Protein AF-W9XV87-F1 (afdb_monomer)

Sequence (208 aa):
MARAARGELAKIYGCLTYRFHRPRRPTSAIELVDLGKTIFKLQADPDANNVFRHAVLVNIEVLREIDSWCWKHFNTQYMHYEEFRRQEGQPDIGVRMLDCTFTLQVVEALQHWRAVLILEIGISETALKRLDTAKLAAPILRKSMSALTESEREENDKAMQALYAEWLLLRQVLISGITRVHQAIGDKEFFKRHRYELWDLVDARLED

Structure (mmCIF, N/CA/C/O backbone):
data_AF-W9XV87-F1
#
_entry.id   AF-W9XV87-F1
#
loop_
_atom_site.group_PDB
_atom_site.id
_atom_site.type_symbol
_atom_site.label_atom_id
_atom_site.label_alt_id
_atom_site.label_comp_id
_atom_site.label_asym_id
_atom_site.label_entity_id
_atom_site.label_seq_id
_atom_site.pdbx_PDB_ins_code
_atom_site.Cartn_x
_atom_site.Cartn_y
_atom_site.Cartn_z
_atom_site.occupancy
_atom_site.B_iso_or_equiv
_atom_site.auth_seq_id
_atom_site.auth_comp_id
_atom_site.auth_asym_id
_atom_site.auth_atom_id
_atom_site.pdbx_PDB_model_num
ATOM 1 N N . MET A 1 1 ? -6.996 -22.285 23.840 1.00 39.62 1 MET A N 1
ATOM 2 C CA . MET A 1 1 ? -7.627 -20.954 23.668 1.00 39.62 1 MET A CA 1
ATOM 3 C C . MET A 1 1 ? -7.485 -20.396 22.246 1.00 39.62 1 MET A C 1
ATOM 5 O O . MET A 1 1 ? -8.501 -20.032 21.677 1.00 39.62 1 MET A O 1
ATOM 9 N N . ALA A 1 2 ? -6.315 -20.449 21.590 1.00 29.17 2 ALA A N 1
ATOM 10 C CA . ALA A 1 2 ? -6.142 -19.991 20.193 1.00 29.17 2 ALA A CA 1
ATOM 11 C C . ALA A 1 2 ? -7.015 -20.713 19.130 1.00 29.17 2 ALA A C 1
ATOM 13 O O . ALA A 1 2 ? -7.377 -20.131 18.111 1.00 29.17 2 ALA A O 1
ATOM 14 N N . ARG A 1 3 ? -7.406 -21.975 19.369 1.00 29.83 3 ARG A N 1
ATOM 15 C CA . ARG A 1 3 ? -8.349 -22.720 18.505 1.00 29.83 3 ARG A CA 1
ATOM 16 C C . ARG A 1 3 ? -9.789 -22.201 18.577 1.00 29.83 3 ARG A C 1
ATOM 18 O O . ARG A 1 3 ? -10.485 -22.253 17.573 1.00 29.83 3 ARG A O 1
ATOM 25 N N . ALA A 1 4 ? -10.217 -21.701 19.737 1.00 32.12 4 ALA A N 1
ATOM 26 C CA . ALA A 1 4 ? -11.571 -21.185 19.926 1.00 32.12 4 ALA A CA 1
ATOM 27 C C . ALA A 1 4 ? -11.742 -19.823 19.232 1.00 32.12 4 ALA A C 1
ATOM 29 O O . ALA A 1 4 ? -12.708 -19.633 18.505 1.00 32.12 4 ALA A O 1
ATOM 30 N N . ALA A 1 5 ? -10.733 -18.947 19.328 1.00 39.69 5 ALA A N 1
ATOM 31 C CA . ALA A 1 5 ? -10.708 -17.664 18.620 1.00 39.69 5 ALA A CA 1
ATOM 32 C C . ALA A 1 5 ? -10.674 -17.825 17.084 1.00 39.69 5 ALA A C 1
ATOM 34 O O . ALA A 1 5 ? -11.399 -17.137 16.369 1.00 39.69 5 ALA A O 1
ATOM 35 N N . ARG A 1 6 ? -9.908 -18.798 16.559 1.00 35.56 6 ARG A N 1
ATOM 36 C CA . ARG A 1 6 ? -9.953 -19.164 15.127 1.00 35.56 6 ARG A CA 1
ATOM 37 C C . ARG A 1 6 ? -11.320 -19.701 14.696 1.00 35.56 6 ARG A C 1
ATOM 39 O O . ARG A 1 6 ? -11.742 -19.443 13.575 1.00 35.56 6 ARG A O 1
ATOM 46 N N . GLY A 1 7 ? -11.994 -20.445 15.573 1.00 31.52 7 GLY A N 1
ATOM 47 C CA . GLY A 1 7 ? -13.323 -21.003 15.321 1.00 31.52 7 GLY A CA 1
ATOM 48 C C . GLY A 1 7 ? -14.432 -19.950 15.288 1.00 31.52 7 GLY A C 1
ATOM 49 O O . GLY A 1 7 ? -15.322 -20.046 14.447 1.00 31.52 7 GLY A O 1
ATOM 50 N N . GLU A 1 8 ? -14.370 -18.926 16.142 1.00 40.75 8 GLU A N 1
ATOM 51 C CA . GLU A 1 8 ? -15.332 -17.814 16.106 1.00 40.75 8 GLU A CA 1
ATOM 52 C C . GLU A 1 8 ? -15.120 -16.893 14.902 1.00 40.75 8 GLU A C 1
ATOM 54 O O . GLU A 1 8 ? -16.088 -16.542 14.229 1.00 40.75 8 GLU A O 1
ATOM 59 N N . LEU A 1 9 ? -13.867 -16.598 14.539 1.00 39.56 9 LEU A N 1
ATOM 60 C CA . LEU A 1 9 ? -13.560 -15.851 13.315 1.00 39.56 9 LEU A CA 1
ATOM 61 C C . LEU A 1 9 ? -13.996 -16.625 12.057 1.00 39.56 9 LEU A C 1
ATOM 63 O O . LEU A 1 9 ? -14.598 -16.050 11.158 1.00 39.56 9 LEU A O 1
ATOM 67 N N . ALA A 1 10 ? -13.804 -17.945 12.006 1.00 38.62 10 ALA A N 1
ATOM 68 C CA . ALA A 1 10 ? -14.296 -18.765 10.896 1.00 38.62 10 ALA A CA 1
ATOM 69 C C . ALA A 1 10 ? -15.836 -18.839 10.814 1.00 38.62 10 ALA A C 1
ATOM 71 O O . ALA A 1 10 ? -16.362 -19.043 9.719 1.00 38.62 10 ALA A O 1
ATOM 72 N N . LYS A 1 11 ? -16.554 -18.667 11.936 1.00 39.72 11 LYS A N 1
ATOM 73 C CA . LYS A 1 11 ? -18.027 -18.605 11.986 1.00 39.72 11 LYS A CA 1
ATOM 74 C C . LYS A 1 11 ? -18.584 -17.246 11.556 1.00 39.72 11 LYS A C 1
ATOM 76 O O . LYS A 1 11 ? -19.590 -17.224 10.860 1.00 39.72 11 LYS A O 1
ATOM 81 N N . ILE A 1 12 ? -17.936 -16.143 11.938 1.00 45.66 12 ILE A N 1
ATOM 82 C CA . ILE A 1 12 ? -18.328 -14.783 11.522 1.00 45.66 12 ILE A CA 1
ATOM 83 C C . ILE A 1 12 ? -18.013 -14.559 10.036 1.00 45.66 12 ILE A C 1
ATOM 85 O O . ILE A 1 12 ? -18.773 -13.894 9.338 1.00 45.66 12 ILE A O 1
ATOM 89 N N . TYR A 1 13 ? -16.920 -15.146 9.541 1.00 43.22 13 TYR A N 1
ATOM 90 C CA . TYR A 1 13 ? -16.410 -14.882 8.195 1.00 43.22 13 TYR A CA 1
ATOM 91 C C . TYR A 1 13 ? -16.579 -16.035 7.199 1.00 43.22 13 TYR A C 1
ATOM 93 O O . TYR A 1 13 ? -16.179 -15.875 6.056 1.00 43.22 13 TYR A O 1
ATOM 101 N N . GLY A 1 14 ? -17.172 -17.173 7.574 1.00 34.47 14 GLY A N 1
ATOM 102 C CA . GLY A 1 14 ? -17.414 -18.286 6.650 1.00 34.47 14 GLY A CA 1
ATOM 103 C C . GLY A 1 14 ? -16.126 -18.927 6.121 1.00 34.47 14 GLY A C 1
ATOM 104 O O . GLY A 1 14 ? -15.789 -18.789 4.954 1.00 34.47 14 GLY A O 1
ATOM 105 N N . CYS A 1 15 ? -15.406 -19.665 6.970 1.00 35.88 15 CYS A N 1
ATOM 106 C CA . CYS A 1 15 ? -14.339 -20.590 6.550 1.00 35.88 15 CYS A CA 1
ATOM 107 C C . CYS A 1 15 ? -13.207 -19.980 5.676 1.00 35.88 15 CYS A C 1
ATOM 109 O O . CYS A 1 15 ? -12.670 -20.649 4.791 1.00 35.88 15 CYS A O 1
ATOM 111 N N . LEU A 1 16 ? -12.810 -18.724 5.917 1.00 42.50 16 LEU A N 1
ATOM 112 C CA . LEU A 1 16 ? -11.832 -18.026 5.073 1.00 42.50 16 LEU A CA 1
ATOM 113 C C . LEU A 1 16 ? -10.388 -18.226 5.520 1.00 42.50 16 LEU A C 1
ATOM 115 O O . LEU A 1 16 ? -9.911 -17.655 6.498 1.00 42.50 16 LEU A O 1
ATOM 119 N N . THR A 1 17 ? -9.627 -18.948 4.707 1.00 42.62 17 THR A N 1
ATOM 120 C CA . THR A 1 17 ? -8.198 -18.682 4.560 1.00 42.62 17 THR A CA 1
ATOM 121 C C . THR A 1 17 ? -8.029 -17.271 3.983 1.00 42.62 17 THR A C 1
ATOM 123 O O . THR A 1 17 ? -8.277 -17.066 2.794 1.00 42.62 17 THR A O 1
ATOM 126 N N . TYR A 1 18 ? -7.572 -16.306 4.792 1.00 46.56 18 TYR A N 1
ATOM 127 C CA . TYR A 1 18 ? -7.321 -14.904 4.392 1.00 46.56 18 TYR A CA 1
ATOM 128 C C . TYR A 1 18 ? -6.441 -14.741 3.135 1.00 46.56 18 TYR A C 1
ATOM 130 O O . TYR A 1 18 ? -6.418 -13.684 2.518 1.00 46.56 18 TYR A O 1
ATOM 138 N N . ARG A 1 19 ? -5.731 -15.801 2.725 1.00 44.03 19 ARG A N 1
ATOM 139 C CA . ARG A 1 19 ? -4.931 -15.852 1.493 1.00 44.03 19 ARG A CA 1
ATOM 140 C C . ARG A 1 19 ? -5.752 -15.833 0.194 1.00 44.03 19 ARG A C 1
ATOM 142 O O . ARG A 1 19 ? -5.164 -15.557 -0.847 1.00 44.03 19 ARG A O 1
ATOM 149 N N . PHE A 1 20 ? -7.060 -16.128 0.221 1.00 41.56 20 PHE A N 1
ATOM 150 C CA . PHE A 1 20 ? -7.815 -16.436 -1.010 1.00 41.56 20 PHE A CA 1
ATOM 151 C C . PHE A 1 20 ? -9.223 -15.832 -1.132 1.00 41.56 20 PHE A C 1
ATOM 153 O O . PHE A 1 20 ? -9.896 -16.099 -2.125 1.00 41.56 20 PHE A O 1
ATOM 160 N N . HIS A 1 21 ? -9.691 -15.012 -0.188 1.00 51.00 21 HIS A N 1
ATOM 161 C CA . HIS A 1 21 ? -10.972 -14.311 -0.350 1.00 51.00 21 HIS A CA 1
ATOM 162 C C . HIS A 1 21 ? -10.799 -12.808 -0.283 1.00 51.00 21 HIS A C 1
ATOM 164 O O . HIS A 1 21 ? -10.261 -12.288 0.690 1.00 51.00 21 HIS A O 1
ATOM 170 N N . ARG A 1 22 ? -11.271 -12.126 -1.328 1.00 57.72 22 ARG A N 1
ATOM 171 C CA . ARG A 1 22 ? -11.557 -10.695 -1.284 1.00 57.72 22 ARG A CA 1
ATOM 172 C C . ARG A 1 22 ? -12.964 -10.498 -0.712 1.00 57.72 22 ARG A C 1
ATOM 174 O O . ARG A 1 22 ? -13.835 -11.333 -0.972 1.00 57.72 22 ARG A O 1
ATOM 181 N N . PRO A 1 23 ? -13.202 -9.428 0.056 1.00 62.72 23 PRO A N 1
ATOM 182 C CA . PRO A 1 23 ? -14.552 -9.073 0.460 1.00 62.72 23 PRO A CA 1
ATOM 183 C C . PRO A 1 23 ? -15.439 -8.831 -0.769 1.00 62.72 23 PRO A C 1
ATOM 185 O O . PRO A 1 23 ? -14.970 -8.401 -1.822 1.00 62.72 23 PRO A O 1
ATOM 188 N N . ARG A 1 24 ? -16.734 -9.129 -0.642 1.00 64.38 24 ARG A N 1
ATOM 189 C CA . ARG A 1 24 ? -17.714 -8.867 -1.702 1.00 64.38 24 ARG A CA 1
ATOM 190 C C . ARG A 1 24 ? -17.799 -7.360 -1.978 1.00 64.38 24 ARG A C 1
ATOM 192 O O . ARG A 1 24 ? -17.698 -6.552 -1.056 1.00 64.38 24 ARG A O 1
ATOM 199 N N . ARG A 1 25 ? -18.044 -6.996 -3.241 1.00 66.69 25 ARG A N 1
ATOM 200 C CA . ARG A 1 25 ? -18.305 -5.613 -3.658 1.00 66.69 25 ARG A CA 1
ATOM 201 C C . ARG A 1 25 ? -19.489 -5.019 -2.872 1.00 66.69 25 ARG A C 1
ATOM 203 O O . ARG A 1 25 ? -20.570 -5.616 -2.909 1.00 66.69 25 ARG A O 1
ATOM 210 N N . PRO A 1 26 ? -19.312 -3.865 -2.203 1.00 68.69 26 PRO A N 1
ATOM 211 C CA . PRO A 1 26 ? -20.407 -3.191 -1.521 1.00 68.69 26 PRO A CA 1
ATOM 212 C C . PRO A 1 26 ? -21.424 -2.666 -2.540 1.00 68.69 26 PRO A C 1
ATOM 214 O O . PRO A 1 26 ? -21.068 -2.184 -3.618 1.00 68.69 26 PRO A O 1
ATOM 217 N N . THR A 1 27 ? -22.701 -2.775 -2.192 1.00 76.94 27 THR A N 1
ATOM 218 C CA . THR A 1 27 ? -23.849 -2.346 -3.002 1.00 76.94 27 THR A CA 1
ATOM 219 C C . THR A 1 27 ? -24.416 -0.999 -2.557 1.00 76.94 27 THR A C 1
ATOM 221 O O . THR A 1 27 ? -25.219 -0.402 -3.271 1.00 76.94 27 THR A O 1
ATOM 224 N N . SER A 1 28 ? -23.962 -0.479 -1.412 1.00 78.38 28 SER A N 1
ATOM 225 C CA . SER A 1 28 ? -24.339 0.835 -0.889 1.00 78.38 28 SER A CA 1
ATOM 226 C C . SER A 1 28 ? -23.161 1.558 -0.226 1.00 78.38 28 SER A C 1
ATOM 228 O O . SER A 1 28 ? -22.145 0.955 0.125 1.00 78.38 28 SER A O 1
ATOM 230 N N . ALA A 1 29 ? -23.307 2.870 -0.018 1.00 77.00 29 ALA A N 1
ATOM 231 C CA . ALA A 1 29 ? -22.314 3.673 0.697 1.00 77.00 29 ALA A CA 1
ATOM 232 C C . ALA A 1 29 ? -22.148 3.237 2.165 1.00 77.00 29 ALA A C 1
ATOM 234 O O . ALA A 1 29 ? -21.041 3.277 2.695 1.00 77.00 29 ALA A O 1
ATOM 235 N N . ILE A 1 30 ? -23.231 2.784 2.805 1.00 79.50 30 ILE A N 1
ATOM 236 C CA . ILE A 1 30 ? -23.208 2.289 4.188 1.00 79.50 30 ILE A CA 1
ATOM 237 C C . ILE A 1 30 ? -22.383 1.001 4.262 1.00 79.50 30 ILE A C 1
ATOM 239 O O . ILE A 1 30 ? -21.458 0.911 5.066 1.00 79.50 30 ILE A O 1
ATOM 243 N N . GLU A 1 31 ? -22.633 0.058 3.349 1.00 76.56 31 GLU A N 1
ATOM 244 C CA . GLU A 1 31 ? -21.852 -1.182 3.257 1.00 76.56 31 GLU A CA 1
ATOM 245 C C . GLU A 1 31 ? -20.364 -0.914 3.008 1.00 76.56 31 GLU A C 1
ATOM 247 O O . GLU A 1 31 ? -19.512 -1.607 3.560 1.00 76.56 31 GLU A O 1
ATOM 252 N N . LEU A 1 32 ? -20.027 0.107 2.212 1.00 76.44 32 LEU A N 1
ATOM 253 C CA . LEU A 1 32 ? -18.637 0.502 1.981 1.00 76.44 32 LEU A CA 1
ATOM 254 C C . LEU A 1 32 ? -17.960 1.006 3.267 1.00 76.44 32 LEU A C 1
ATOM 256 O O . LEU A 1 32 ? -16.812 0.646 3.538 1.00 76.44 32 LEU A O 1
ATOM 260 N N . VAL A 1 33 ? -18.656 1.825 4.061 1.00 79.00 33 VAL A N 1
ATOM 261 C CA . VAL A 1 33 ? -18.144 2.326 5.348 1.00 79.00 33 VAL A CA 1
ATOM 262 C C . VAL A 1 33 ? -17.938 1.174 6.331 1.00 79.00 33 VAL A C 1
ATOM 264 O O . VAL A 1 33 ? -16.880 1.079 6.959 1.00 79.00 33 VAL A O 1
ATOM 267 N N . ASP A 1 34 ? -18.910 0.270 6.438 1.00 79.31 34 ASP A N 1
ATOM 268 C CA . ASP A 1 34 ? -18.830 -0.880 7.340 1.00 79.31 34 ASP A CA 1
ATOM 269 C C . ASP A 1 34 ? -17.723 -1.854 6.930 1.00 79.31 34 ASP A C 1
ATOM 271 O O . ASP A 1 34 ? -16.970 -2.345 7.781 1.00 79.31 34 ASP A O 1
ATOM 275 N N . LEU A 1 35 ? -17.545 -2.064 5.624 1.00 79.94 35 LEU A N 1
ATOM 276 C CA . LEU A 1 35 ? -16.435 -2.838 5.087 1.00 79.94 35 LEU A CA 1
ATOM 277 C C . LEU A 1 35 ? -15.089 -2.196 5.442 1.00 79.94 35 LEU A C 1
ATOM 279 O O . LEU A 1 35 ? -14.196 -2.879 5.944 1.00 79.94 35 LEU A O 1
ATOM 283 N N . GLY A 1 36 ? -14.954 -0.880 5.254 1.00 81.94 36 GLY A N 1
ATOM 284 C CA . GLY A 1 36 ? -13.744 -0.143 5.615 1.00 81.94 36 GLY A CA 1
A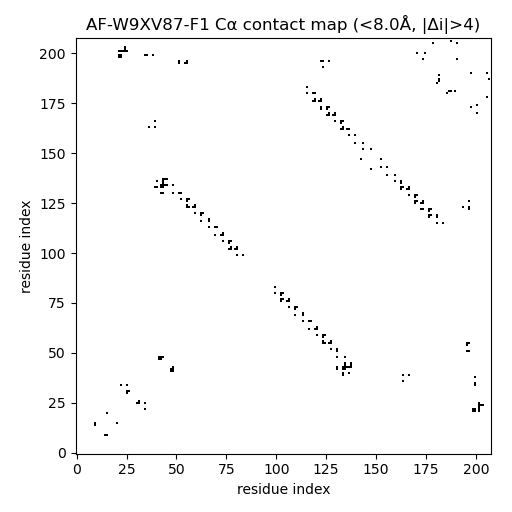TOM 285 C C . GLY A 1 36 ? -13.395 -0.286 7.099 1.00 81.94 36 GLY A C 1
ATOM 286 O O . GLY A 1 36 ? -12.250 -0.582 7.437 1.00 81.94 36 GLY A O 1
ATOM 287 N N . LYS A 1 37 ? -14.379 -0.143 7.997 1.00 84.69 37 LYS A N 1
ATOM 288 C CA . LYS A 1 37 ? -14.185 -0.341 9.447 1.00 84.69 37 LYS A CA 1
ATOM 289 C C . LYS A 1 37 ? -13.777 -1.774 9.783 1.00 84.69 37 LYS A C 1
ATOM 291 O O . LYS A 1 37 ? -12.911 -1.986 10.632 1.00 84.69 37 LYS A O 1
ATOM 296 N N . THR A 1 38 ? -14.401 -2.754 9.134 1.00 84.12 38 THR A N 1
ATOM 297 C CA . THR A 1 38 ? -14.114 -4.180 9.345 1.00 84.12 38 THR A CA 1
ATOM 298 C C . THR A 1 38 ? -12.685 -4.514 8.938 1.00 84.12 38 THR A C 1
ATOM 300 O O . THR A 1 38 ? -11.957 -5.156 9.693 1.00 84.12 38 THR A O 1
ATOM 303 N N . ILE A 1 39 ? -12.249 -4.018 7.782 1.00 84.62 39 ILE A N 1
ATOM 304 C CA . ILE A 1 39 ? -10.891 -4.240 7.288 1.00 84.62 39 ILE A CA 1
ATOM 305 C C . ILE A 1 39 ? -9.868 -3.524 8.158 1.00 84.62 39 ILE A C 1
ATOM 307 O O . ILE A 1 39 ? -8.846 -4.121 8.481 1.00 84.62 39 ILE A O 1
ATOM 311 N N . PHE A 1 40 ? -10.137 -2.287 8.573 1.00 89.44 40 PHE A N 1
ATOM 312 C CA . PHE A 1 40 ? -9.261 -1.573 9.497 1.00 89.44 40 PHE A CA 1
ATOM 313 C C . PHE A 1 40 ? -9.034 -2.375 10.786 1.00 89.44 40 PHE A C 1
ATOM 315 O O . PHE A 1 40 ? -7.893 -2.585 11.192 1.00 89.44 40 PHE A O 1
ATOM 322 N N . LYS A 1 41 ? -10.108 -2.909 11.386 1.00 88.06 41 LYS A N 1
ATOM 323 C CA . LYS A 1 41 ? -10.016 -3.776 12.572 1.00 88.06 41 LYS A CA 1
ATOM 324 C C . LYS A 1 41 ? -9.253 -5.071 12.294 1.00 88.06 41 LYS A C 1
ATOM 326 O O . LYS A 1 41 ? -8.462 -5.485 13.134 1.00 88.06 41 LYS A O 1
ATOM 331 N N . LEU A 1 42 ? -9.450 -5.692 11.129 1.00 85.69 42 LEU A N 1
ATOM 332 C CA . LEU A 1 42 ? -8.677 -6.871 10.733 1.00 85.69 42 LEU A CA 1
ATOM 333 C C . LEU A 1 42 ? -7.188 -6.538 10.590 1.00 85.69 42 LEU A C 1
ATOM 335 O O . LEU A 1 42 ? -6.347 -7.279 11.073 1.00 85.69 42 LEU A O 1
ATOM 339 N N . GLN A 1 43 ? -6.846 -5.424 9.950 1.00 89.12 43 GLN A N 1
ATOM 340 C CA . GLN A 1 43 ? -5.458 -4.994 9.792 1.00 89.12 43 GLN A CA 1
ATOM 341 C C . GLN A 1 43 ? -4.839 -4.517 11.111 1.00 89.12 43 GLN A C 1
ATOM 343 O O . GLN A 1 43 ? -3.619 -4.450 11.206 1.00 89.12 43 GLN A O 1
ATOM 348 N N . ALA A 1 44 ? -5.639 -4.206 12.130 1.00 90.50 44 ALA A N 1
ATOM 349 C CA . ALA A 1 44 ? -5.152 -3.957 13.481 1.00 90.50 44 ALA A CA 1
ATOM 350 C C . ALA A 1 44 ? -4.812 -5.252 14.242 1.00 90.50 44 ALA A C 1
ATOM 352 O O . ALA A 1 44 ? -4.048 -5.208 15.207 1.00 90.50 44 ALA A O 1
ATOM 353 N N . ASP A 1 45 ? -5.338 -6.409 13.824 1.00 88.81 45 ASP A N 1
ATOM 354 C CA . ASP A 1 45 ? -4.939 -7.697 14.389 1.00 88.81 45 ASP A CA 1
ATOM 355 C C . ASP A 1 45 ? -3.460 -7.991 14.055 1.00 88.81 45 ASP A C 1
ATOM 357 O O . ASP A 1 45 ? -3.085 -7.961 12.880 1.00 88.81 45 ASP A O 1
ATOM 361 N N . PRO A 1 46 ? -2.595 -8.279 15.049 1.00 88.56 46 PRO A N 1
ATOM 362 C CA . PRO A 1 46 ? -1.165 -8.466 14.810 1.00 88.56 46 PRO A CA 1
ATOM 363 C C . PRO A 1 46 ? -0.829 -9.600 13.835 1.00 88.56 46 PRO A C 1
ATOM 365 O O . PRO A 1 46 ? 0.094 -9.451 13.033 1.00 88.56 46 PRO A O 1
ATOM 368 N N . ASP A 1 47 ? -1.555 -10.719 13.890 1.00 85.19 47 ASP A N 1
ATOM 369 C CA . ASP A 1 47 ? -1.272 -11.880 13.046 1.00 85.19 47 ASP A CA 1
ATOM 370 C C . ASP A 1 47 ? -1.646 -11.578 11.592 1.00 85.19 47 ASP A C 1
ATOM 372 O O . ASP A 1 47 ? -0.838 -11.791 10.682 1.00 85.19 47 ASP A O 1
ATOM 376 N N . ALA A 1 48 ? -2.840 -11.022 11.370 1.00 83.19 48 ALA A N 1
ATOM 377 C CA . ALA A 1 48 ? -3.279 -10.600 10.045 1.00 83.19 48 ALA A CA 1
ATOM 378 C C . ALA A 1 48 ? -2.372 -9.497 9.475 1.00 83.19 48 ALA A C 1
ATOM 380 O O . ALA A 1 48 ? -1.919 -9.603 8.333 1.00 83.19 48 ALA A O 1
ATOM 381 N N . ASN A 1 49 ? -2.047 -8.476 10.276 1.00 89.19 49 ASN A N 1
ATOM 382 C CA . ASN A 1 49 ? -1.167 -7.380 9.876 1.00 89.19 49 ASN A CA 1
ATOM 383 C C . ASN A 1 49 ? 0.189 -7.891 9.385 1.00 89.19 49 ASN A C 1
ATOM 385 O O . ASN A 1 49 ? 0.629 -7.510 8.303 1.00 89.19 49 ASN A O 1
ATOM 389 N N . ASN A 1 50 ? 0.820 -8.802 10.133 1.00 85.62 50 ASN A N 1
ATOM 390 C CA . ASN A 1 50 ? 2.118 -9.366 9.770 1.00 85.62 50 ASN A CA 1
ATOM 391 C C . ASN A 1 50 ? 2.078 -10.099 8.420 1.00 85.62 50 ASN A C 1
ATOM 393 O O . ASN A 1 50 ? 3.028 -9.991 7.644 1.00 85.62 50 ASN A O 1
ATOM 397 N N . VAL A 1 51 ? 0.983 -10.806 8.114 1.00 84.44 51 VAL A N 1
ATOM 398 C CA . VAL A 1 51 ? 0.806 -11.484 6.820 1.00 84.44 51 VAL A CA 1
ATOM 399 C C . VAL A 1 51 ? 0.735 -10.475 5.675 1.00 84.44 51 VAL A C 1
ATOM 401 O O . VAL A 1 51 ? 1.470 -10.625 4.697 1.00 84.44 51 VAL A O 1
ATOM 404 N N . PHE A 1 52 ? -0.106 -9.442 5.793 1.00 83.56 52 PHE A N 1
ATOM 405 C CA . PHE A 1 52 ? -0.199 -8.398 4.767 1.00 83.56 52 PHE A CA 1
ATOM 406 C C . PHE A 1 52 ? 1.132 -7.660 4.618 1.00 83.56 52 PHE A C 1
ATOM 408 O O . PHE A 1 52 ? 1.650 -7.535 3.512 1.00 83.56 52 PHE A O 1
ATOM 415 N N . ARG A 1 53 ? 1.732 -7.245 5.735 1.00 89.31 53 ARG A N 1
ATOM 416 C CA . ARG A 1 53 ? 2.986 -6.491 5.771 1.00 89.31 53 ARG A CA 1
ATOM 417 C C . ARG A 1 53 ? 4.130 -7.247 5.109 1.00 89.31 53 ARG A C 1
ATOM 419 O O . ARG A 1 53 ? 4.874 -6.653 4.339 1.00 89.31 53 ARG A O 1
ATOM 426 N N . HIS A 1 54 ? 4.260 -8.546 5.378 1.00 85.00 54 HIS A N 1
ATOM 427 C CA . HIS A 1 54 ? 5.277 -9.371 4.733 1.00 85.00 54 HIS A CA 1
ATOM 428 C C . HIS A 1 54 ? 5.104 -9.396 3.209 1.00 85.00 54 HIS A C 1
ATOM 430 O O . HIS A 1 54 ? 6.076 -9.183 2.491 1.00 85.00 54 HIS A O 1
ATOM 436 N N . ALA A 1 55 ? 3.875 -9.581 2.715 1.00 80.94 55 ALA A N 1
ATOM 437 C CA . ALA A 1 55 ? 3.606 -9.571 1.278 1.00 80.94 55 ALA A CA 1
ATOM 438 C C . ALA A 1 55 ? 3.946 -8.218 0.627 1.00 80.94 55 ALA A C 1
ATOM 440 O O . ALA A 1 55 ? 4.568 -8.195 -0.431 1.00 80.94 55 ALA A O 1
ATOM 441 N N . VAL A 1 56 ? 3.585 -7.104 1.275 1.00 86.31 56 VAL A N 1
ATOM 442 C CA . VAL A 1 56 ? 3.893 -5.751 0.780 1.00 86.31 56 VAL A CA 1
ATOM 443 C C . VAL A 1 56 ? 5.401 -5.489 0.762 1.00 86.31 56 VAL A C 1
ATOM 445 O O . VAL A 1 56 ? 5.917 -4.970 -0.221 1.00 86.31 56 VAL A O 1
ATOM 448 N N . LEU A 1 57 ? 6.130 -5.882 1.811 1.00 87.12 57 LEU A N 1
ATOM 449 C CA . LEU A 1 57 ? 7.585 -5.700 1.874 1.00 87.12 57 LEU A CA 1
ATOM 450 C C . LEU A 1 57 ? 8.319 -6.469 0.775 1.00 87.12 57 LEU A C 1
ATOM 452 O O . LEU A 1 57 ? 9.202 -5.904 0.139 1.00 87.12 57 LEU A O 1
ATOM 456 N N . VAL A 1 58 ? 7.924 -7.721 0.527 1.00 85.69 58 VAL A N 1
ATOM 457 C CA . VAL A 1 58 ? 8.484 -8.521 -0.572 1.00 85.69 58 VAL A CA 1
ATOM 458 C C . VAL A 1 58 ? 8.215 -7.845 -1.918 1.00 85.69 58 VAL A C 1
ATOM 460 O O . VAL A 1 58 ? 9.104 -7.795 -2.762 1.00 85.69 58 VAL A O 1
ATOM 463 N N . ASN A 1 59 ? 7.019 -7.281 -2.119 1.00 83.50 59 ASN A N 1
ATOM 464 C CA . ASN A 1 59 ? 6.700 -6.574 -3.358 1.00 83.50 59 ASN A CA 1
ATOM 465 C C . ASN A 1 59 ? 7.574 -5.321 -3.545 1.00 83.50 59 ASN A C 1
ATOM 467 O O . ASN A 1 59 ? 8.143 -5.129 -4.614 1.00 83.50 59 ASN A O 1
ATOM 471 N N . ILE A 1 60 ? 7.758 -4.516 -2.491 1.00 88.56 60 ILE A N 1
ATOM 472 C CA . ILE A 1 60 ? 8.653 -3.345 -2.514 1.00 88.56 60 ILE A CA 1
ATOM 473 C C . ILE A 1 60 ? 10.084 -3.752 -2.878 1.00 88.56 60 ILE A C 1
ATOM 475 O O . ILE A 1 60 ? 10.722 -3.082 -3.687 1.00 88.56 60 ILE A O 1
ATOM 479 N N . GLU A 1 61 ? 10.595 -4.830 -2.281 1.00 89.75 61 GLU A N 1
ATOM 480 C CA . GLU A 1 61 ? 11.944 -5.331 -2.554 1.00 89.75 61 GLU A CA 1
ATOM 481 C C . GLU A 1 61 ? 12.104 -5.717 -4.030 1.00 89.75 61 GLU A C 1
ATOM 483 O O . GLU A 1 61 ? 13.010 -5.222 -4.698 1.00 89.75 61 GLU A O 1
ATOM 488 N N . VAL A 1 62 ? 11.165 -6.501 -4.570 1.00 87.44 62 VAL A N 1
ATOM 489 C CA . VAL A 1 62 ? 11.162 -6.891 -5.989 1.00 87.44 62 VAL A CA 1
ATOM 490 C C . VAL A 1 62 ? 11.093 -5.667 -6.906 1.00 87.44 62 VAL A C 1
ATOM 492 O O . VAL A 1 62 ? 11.874 -5.570 -7.851 1.00 87.44 62 VAL A O 1
ATOM 495 N N . LEU A 1 63 ? 10.205 -4.709 -6.630 1.00 89.25 63 LEU A N 1
ATOM 496 C CA . LEU A 1 63 ? 10.058 -3.504 -7.451 1.00 89.25 63 LEU A CA 1
ATOM 497 C C . LEU A 1 63 ? 11.324 -2.635 -7.444 1.00 89.25 63 LEU A C 1
ATOM 499 O O . LEU A 1 63 ? 11.712 -2.105 -8.485 1.00 89.25 63 LEU A O 1
ATOM 503 N N . ARG A 1 64 ? 12.000 -2.515 -6.295 1.00 90.69 64 ARG A N 1
ATOM 504 C CA . ARG A 1 64 ? 13.266 -1.772 -6.179 1.00 90.69 64 ARG A CA 1
ATOM 505 C C . ARG A 1 64 ? 14.413 -2.456 -6.919 1.00 90.69 64 ARG A C 1
ATOM 507 O O . ARG A 1 64 ? 15.220 -1.767 -7.540 1.00 90.69 64 ARG A O 1
ATOM 514 N N . GLU A 1 65 ? 14.473 -3.786 -6.903 1.00 91.31 65 GLU A N 1
ATOM 515 C CA . GLU A 1 65 ? 15.445 -4.535 -7.708 1.00 91.31 65 GLU A CA 1
ATOM 516 C C . GLU A 1 65 ? 15.206 -4.336 -9.212 1.00 91.31 65 GLU A C 1
ATOM 518 O O . GLU A 1 65 ? 16.157 -4.119 -9.968 1.00 91.31 65 GLU A O 1
ATOM 523 N N . ILE A 1 66 ? 13.941 -4.315 -9.649 1.00 88.31 66 ILE A N 1
ATOM 524 C CA . ILE A 1 66 ? 13.588 -4.024 -11.044 1.00 88.31 66 ILE A CA 1
ATOM 525 C C . ILE A 1 66 ? 13.960 -2.578 -11.415 1.00 88.31 66 ILE A C 1
ATOM 527 O O . ILE A 1 66 ? 14.582 -2.380 -12.458 1.00 88.31 66 ILE A O 1
ATOM 531 N N . ASP A 1 67 ? 13.668 -1.570 -10.580 1.00 89.44 67 ASP A N 1
ATOM 532 C CA . ASP A 1 67 ? 14.082 -0.180 -10.856 1.00 89.44 67 ASP A CA 1
ATOM 533 C C . ASP A 1 67 ? 15.611 -0.041 -10.924 1.00 89.44 67 ASP A C 1
ATOM 535 O O . ASP A 1 67 ? 16.137 0.594 -11.840 1.00 89.44 67 ASP A O 1
ATOM 539 N N . SER A 1 68 ? 16.342 -0.700 -10.021 1.00 89.56 68 SER A N 1
ATOM 540 C CA . SER A 1 68 ? 17.809 -0.749 -10.041 1.00 89.56 68 SER A CA 1
ATOM 541 C C . SER A 1 68 ? 18.343 -1.357 -11.342 1.00 89.56 68 SER A C 1
ATOM 543 O O . SER A 1 68 ? 19.280 -0.826 -11.949 1.00 89.56 68 SER A O 1
ATOM 545 N N . TRP A 1 69 ? 17.727 -2.443 -11.818 1.00 89.88 69 TRP A N 1
ATOM 546 C CA . TRP A 1 69 ? 18.046 -3.042 -13.112 1.00 89.88 69 TRP A CA 1
ATOM 547 C C . TRP A 1 69 ? 17.744 -2.074 -14.265 1.00 89.88 69 TRP A C 1
ATOM 549 O O . TRP A 1 69 ? 18.630 -1.811 -15.081 1.00 89.88 69 TRP A O 1
ATOM 559 N N . CYS A 1 70 ? 16.553 -1.467 -14.296 1.00 86.56 70 CYS A N 1
ATOM 560 C CA . CYS A 1 70 ? 16.174 -0.486 -15.314 1.00 86.56 70 CYS A CA 1
ATOM 561 C C . CYS A 1 70 ? 17.132 0.710 -15.342 1.00 86.56 70 CYS A C 1
ATOM 563 O O . CYS A 1 70 ? 17.494 1.175 -16.419 1.00 86.56 70 CYS A O 1
ATOM 565 N N . TRP A 1 71 ? 17.579 1.192 -14.180 1.00 86.75 71 TRP A N 1
ATOM 566 C CA . TRP A 1 71 ? 18.537 2.290 -14.071 1.00 86.75 71 TRP A CA 1
ATOM 567 C C . TRP A 1 71 ? 19.904 1.940 -14.657 1.00 86.75 71 TRP A C 1
ATOM 569 O O . TRP A 1 71 ? 20.488 2.741 -15.390 1.00 86.75 71 TRP A O 1
ATOM 579 N N . LYS A 1 72 ? 20.410 0.734 -14.376 1.00 87.75 72 LYS A N 1
ATOM 580 C CA . LYS A 1 72 ? 21.674 0.250 -14.952 1.00 87.75 72 LYS A CA 1
ATOM 581 C C . LYS A 1 72 ? 21.594 0.209 -16.476 1.00 87.75 72 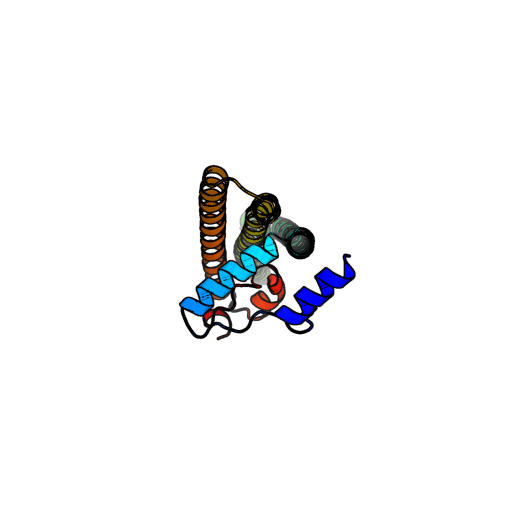LYS A C 1
ATOM 583 O O . LYS A 1 72 ? 22.460 0.777 -17.135 1.00 87.75 72 LYS A O 1
ATOM 588 N N . HIS A 1 73 ? 20.532 -0.386 -17.024 1.00 85.38 73 HIS A N 1
ATOM 589 C CA . HIS A 1 73 ? 20.337 -0.465 -18.476 1.00 85.38 73 HIS A CA 1
ATOM 590 C C . HIS A 1 73 ? 20.120 0.899 -19.114 1.00 85.38 73 HIS A C 1
ATOM 592 O O . HIS A 1 73 ? 20.713 1.169 -20.153 1.00 85.38 73 HIS A O 1
ATOM 598 N N . PHE A 1 74 ? 19.353 1.784 -18.476 1.00 83.94 74 PHE A N 1
ATOM 599 C CA . PHE A 1 74 ? 19.162 3.151 -18.953 1.00 83.94 74 PHE A CA 1
ATOM 600 C C . PHE A 1 74 ? 20.504 3.866 -19.102 1.00 83.94 74 PHE A C 1
ATOM 602 O O . PHE A 1 74 ? 20.796 4.385 -20.172 1.00 83.94 74 PHE A O 1
ATOM 609 N N . ASN A 1 75 ? 21.353 3.832 -18.071 1.00 82.38 75 ASN A N 1
ATOM 610 C CA . ASN A 1 75 ? 22.661 4.480 -18.125 1.00 82.38 75 ASN A CA 1
ATOM 611 C C . ASN A 1 75 ? 23.557 3.869 -19.206 1.00 82.38 75 ASN A C 1
ATOM 613 O O . ASN A 1 75 ? 24.213 4.607 -19.933 1.00 82.38 75 ASN A O 1
ATOM 617 N N . THR A 1 76 ? 23.564 2.542 -19.356 1.00 83.25 76 THR A N 1
ATOM 618 C CA . THR A 1 76 ? 24.333 1.884 -20.418 1.00 83.25 76 THR A CA 1
ATOM 619 C C . THR A 1 76 ? 23.862 2.317 -21.805 1.00 83.25 76 THR A C 1
ATOM 621 O O . THR A 1 76 ? 24.689 2.683 -22.634 1.00 83.25 76 THR A O 1
ATOM 624 N N . GLN A 1 77 ? 22.556 2.308 -22.072 1.00 78.94 77 GLN A N 1
ATOM 625 C CA . GLN A 1 77 ? 22.016 2.669 -23.388 1.00 78.94 77 GLN A CA 1
ATOM 626 C C . GLN A 1 77 ? 22.152 4.172 -23.672 1.00 78.94 77 GLN A C 1
ATOM 628 O O . GLN A 1 77 ? 22.520 4.568 -24.774 1.00 78.94 77 GLN A O 1
ATOM 633 N N . TYR A 1 78 ? 21.946 5.015 -22.660 1.00 78.25 78 TYR A N 1
ATOM 634 C CA . TYR A 1 78 ? 22.108 6.462 -22.773 1.00 78.25 78 TYR A CA 1
ATOM 635 C C . TYR A 1 78 ? 23.564 6.866 -23.042 1.00 78.25 78 TYR A C 1
ATOM 637 O O . TYR A 1 78 ? 23.815 7.747 -23.861 1.00 78.25 78 TYR A O 1
ATOM 645 N N . MET A 1 79 ? 24.534 6.204 -22.402 1.00 77.88 79 MET A N 1
ATOM 646 C CA . MET A 1 79 ? 25.955 6.439 -22.675 1.00 77.88 79 MET A CA 1
ATOM 647 C C . MET A 1 79 ? 26.331 6.044 -24.107 1.00 77.88 79 MET A C 1
ATOM 649 O O . MET A 1 79 ? 26.992 6.832 -24.777 1.00 77.88 79 MET A O 1
ATOM 653 N N . HIS A 1 80 ? 25.849 4.900 -24.610 1.00 73.75 80 HIS A N 1
ATOM 654 C CA . HIS A 1 80 ? 26.048 4.517 -26.016 1.00 73.75 80 HIS A CA 1
ATOM 655 C C . HIS A 1 80 ? 25.433 5.539 -26.986 1.00 73.75 80 HIS A C 1
ATOM 657 O O . HIS A 1 80 ? 26.058 5.892 -27.985 1.00 73.75 80 HIS A O 1
ATOM 663 N N . TYR A 1 81 ? 24.242 6.063 -26.676 1.00 72.38 81 TYR A N 1
ATOM 664 C CA . TYR A 1 81 ? 23.609 7.124 -27.462 1.00 72.38 81 TYR A CA 1
ATOM 665 C C . TYR A 1 81 ? 24.428 8.428 -27.466 1.00 72.38 81 TYR A C 1
ATOM 667 O O . TYR A 1 81 ? 24.661 9.018 -28.522 1.00 72.38 81 TYR A O 1
ATOM 675 N N . GLU A 1 82 ? 24.905 8.883 -26.305 1.00 75.06 82 GLU A N 1
ATOM 676 C CA . GLU A 1 82 ? 25.742 10.087 -26.194 1.00 75.06 82 GLU A CA 1
ATOM 677 C C . GLU A 1 82 ? 27.097 9.926 -26.900 1.00 75.06 82 GLU A C 1
ATOM 679 O O . GLU A 1 82 ? 27.569 10.865 -27.546 1.00 75.06 82 GLU A O 1
ATOM 684 N N . GLU A 1 83 ? 27.721 8.749 -26.811 1.00 75.25 83 GLU A N 1
ATOM 685 C CA . GLU A 1 83 ? 28.948 8.423 -27.545 1.00 75.25 83 GLU A CA 1
ATOM 686 C C . GLU A 1 83 ? 28.722 8.451 -29.055 1.00 75.25 83 GLU A C 1
ATOM 688 O O . GLU A 1 83 ? 29.523 9.048 -29.778 1.00 75.25 83 GLU A O 1
ATOM 693 N N . PHE A 1 84 ? 27.609 7.889 -29.527 1.00 71.06 84 PHE A N 1
ATOM 694 C CA . PHE A 1 84 ? 27.225 7.949 -30.932 1.00 71.06 84 PHE A CA 1
ATOM 695 C C . PHE A 1 84 ? 27.024 9.396 -31.403 1.00 71.06 84 PHE A C 1
ATOM 697 O O . PHE A 1 84 ? 27.605 9.797 -32.413 1.00 71.06 84 PHE A O 1
ATOM 704 N N . ARG A 1 85 ? 26.277 10.217 -30.647 1.00 69.88 85 ARG A N 1
ATOM 705 C CA . ARG A 1 85 ? 26.021 11.628 -30.995 1.00 69.88 85 ARG A CA 1
ATOM 706 C C . ARG A 1 85 ? 27.312 12.448 -31.079 1.00 69.88 85 ARG A C 1
ATOM 708 O O . ARG A 1 85 ? 27.422 13.355 -31.895 1.00 69.88 85 ARG A O 1
ATOM 715 N N . ARG A 1 86 ? 28.317 12.137 -30.253 1.00 71.38 86 ARG A N 1
ATOM 716 C CA . ARG A 1 86 ? 29.635 12.804 -30.291 1.00 71.38 86 ARG A CA 1
ATOM 717 C C . ARG A 1 86 ? 30.497 12.393 -31.486 1.00 71.38 86 ARG A C 1
ATOM 719 O O . ARG A 1 86 ? 31.433 13.115 -31.814 1.00 71.38 86 ARG A O 1
ATOM 726 N N . GLN A 1 87 ? 30.205 11.260 -32.122 1.00 69.00 87 GLN A N 1
ATOM 727 C CA . GLN A 1 87 ? 30.918 10.757 -33.301 1.00 69.00 87 GLN A CA 1
ATOM 728 C C . GLN A 1 87 ? 30.311 11.242 -34.633 1.00 69.00 87 GLN A C 1
ATOM 730 O O . GLN A 1 87 ? 30.717 10.755 -35.693 1.00 69.00 87 GLN A O 1
ATOM 735 N N . GLU A 1 88 ? 29.368 12.196 -34.611 1.00 55.66 88 GLU A N 1
ATOM 736 C CA . GLU A 1 88 ? 28.825 12.844 -35.812 1.00 55.66 88 GLU A CA 1
ATOM 737 C C . GLU A 1 88 ? 29.921 13.602 -36.582 1.00 55.66 88 GLU A C 1
ATOM 739 O O . GLU A 1 88 ? 30.223 14.770 -36.351 1.00 55.66 88 GLU A O 1
ATOM 744 N N . GLY A 1 89 ? 30.542 12.876 -37.511 1.00 53.12 89 GLY A N 1
ATOM 745 C CA . GLY A 1 89 ? 31.546 13.362 -38.455 1.00 53.12 89 GLY A CA 1
ATOM 746 C C . GLY A 1 89 ? 32.005 12.307 -39.469 1.00 53.12 89 GLY A C 1
ATOM 747 O O . GLY A 1 89 ? 33.004 12.530 -40.148 1.00 53.12 89 GLY A O 1
ATOM 748 N N . GLN A 1 90 ? 31.328 11.153 -39.580 1.00 55.97 90 GLN A N 1
ATOM 749 C CA . GLN A 1 90 ? 31.720 10.072 -40.497 1.00 55.97 90 GLN A CA 1
ATOM 750 C C . GLN A 1 90 ? 30.553 9.515 -41.331 1.00 55.97 90 GLN A C 1
ATOM 752 O O . GLN A 1 90 ? 29.420 9.490 -40.853 1.00 55.97 90 GLN A O 1
ATOM 757 N N . PRO A 1 91 ? 30.817 9.062 -42.576 1.00 52.91 91 PRO A N 1
ATOM 758 C CA . PRO A 1 91 ? 29.851 9.066 -43.678 1.00 52.91 91 PRO A CA 1
ATOM 759 C C . PRO A 1 91 ? 28.986 7.801 -43.786 1.00 52.91 91 PRO A C 1
ATOM 761 O O . PRO A 1 91 ? 28.288 7.627 -44.783 1.00 52.91 91 PRO A O 1
ATOM 764 N N . ASP A 1 92 ? 29.015 6.907 -42.798 1.00 57.06 92 ASP A N 1
ATOM 765 C CA . ASP A 1 92 ? 28.312 5.623 -42.880 1.00 57.06 92 ASP A CA 1
ATOM 766 C C . ASP A 1 92 ? 26.899 5.725 -42.278 1.00 57.06 92 ASP A C 1
ATOM 768 O O . ASP A 1 92 ? 26.632 5.317 -41.151 1.00 57.06 92 ASP A O 1
ATOM 772 N N . ILE A 1 93 ? 26.011 6.408 -43.004 1.00 57.06 93 ILE A N 1
ATOM 773 C CA . ILE A 1 93 ? 24.768 7.002 -42.476 1.00 57.06 93 ILE A CA 1
ATOM 774 C C . ILE A 1 93 ? 23.633 5.967 -42.294 1.00 57.06 93 ILE A C 1
ATOM 776 O O . ILE A 1 93 ? 22.758 6.151 -41.452 1.00 57.06 93 ILE A O 1
ATOM 780 N N . GLY A 1 94 ? 23.634 4.857 -43.040 1.00 56.38 94 GLY A N 1
ATOM 781 C CA . GLY A 1 94 ? 22.486 3.937 -43.117 1.00 56.38 94 GLY A CA 1
ATOM 782 C C . GLY A 1 94 ? 22.305 3.010 -41.907 1.00 56.38 94 GLY A C 1
ATOM 783 O O . GLY A 1 94 ? 21.262 3.034 -41.259 1.00 56.38 94 GLY A O 1
ATOM 784 N N . VAL A 1 95 ? 23.318 2.195 -41.590 1.00 57.06 95 VAL A N 1
ATOM 785 C CA . VAL A 1 95 ? 23.267 1.230 -40.467 1.00 57.06 95 VAL A CA 1
ATOM 786 C C . VAL A 1 95 ? 23.327 1.960 -39.120 1.00 57.06 95 VAL A C 1
ATOM 788 O O . VAL A 1 95 ? 22.602 1.626 -38.187 1.00 57.06 95 VAL A O 1
ATOM 791 N N . ARG A 1 96 ? 24.107 3.045 -39.061 1.00 58.84 96 ARG A N 1
ATOM 792 C CA . ARG A 1 96 ? 24.282 3.882 -37.870 1.00 58.84 96 ARG A CA 1
ATOM 793 C C . ARG A 1 96 ? 22.999 4.600 -37.431 1.00 58.84 96 ARG A C 1
ATOM 795 O O . ARG A 1 96 ? 22.729 4.660 -36.236 1.00 58.84 96 ARG A O 1
ATOM 802 N N . MET A 1 97 ? 22.177 5.115 -38.353 1.00 59.62 97 MET A N 1
ATOM 803 C CA . MET A 1 97 ? 20.895 5.741 -37.982 1.00 59.62 97 MET A CA 1
ATOM 804 C C . MET A 1 97 ? 19.895 4.741 -37.386 1.00 59.62 97 MET A C 1
ATOM 806 O O . MET A 1 97 ? 19.164 5.097 -36.462 1.00 59.62 97 MET A O 1
ATOM 810 N N . LEU A 1 98 ? 19.854 3.504 -37.892 1.00 59.53 98 LEU A N 1
ATOM 811 C CA . LEU A 1 98 ? 18.971 2.450 -37.379 1.00 59.53 98 LEU A CA 1
ATOM 812 C C . LEU A 1 98 ? 19.330 2.072 -35.934 1.00 59.53 98 LEU A C 1
ATOM 814 O O . LEU A 1 98 ? 18.443 2.063 -35.080 1.00 59.53 98 LEU A O 1
ATOM 818 N N . ASP A 1 99 ? 20.618 1.874 -35.643 1.00 66.19 99 ASP A N 1
ATOM 819 C CA . ASP A 1 99 ? 21.106 1.581 -34.287 1.00 66.19 99 ASP A CA 1
ATOM 820 C C . ASP A 1 99 ? 20.840 2.738 -33.316 1.00 66.19 99 ASP A C 1
ATOM 822 O O . ASP A 1 99 ? 20.432 2.531 -32.170 1.00 66.19 99 ASP A O 1
ATOM 826 N N . CYS A 1 100 ? 21.000 3.977 -33.783 1.00 66.81 100 CYS A N 1
ATOM 827 C CA . CYS A 1 100 ? 20.768 5.156 -32.960 1.00 66.81 100 CYS A CA 1
ATOM 828 C C . CYS A 1 100 ? 19.276 5.378 -32.653 1.00 66.81 100 CYS A C 1
ATOM 830 O O . CYS A 1 100 ? 18.916 5.714 -31.524 1.00 66.81 100 CYS A O 1
ATOM 832 N N . THR A 1 101 ? 18.400 5.135 -33.633 1.00 71.75 101 THR A N 1
ATOM 833 C CA . THR A 1 101 ? 16.940 5.233 -33.459 1.00 71.75 101 THR A CA 1
ATOM 834 C C . THR A 1 101 ? 16.425 4.133 -32.532 1.00 71.75 101 THR A C 1
ATOM 836 O O . THR A 1 101 ? 15.617 4.403 -31.645 1.00 71.75 101 THR A O 1
ATOM 839 N N . PHE A 1 102 ? 16.934 2.907 -32.682 1.00 74.25 102 PHE A N 1
ATOM 840 C CA . PHE A 1 102 ? 16.617 1.795 -31.787 1.00 74.25 102 PHE A CA 1
ATOM 841 C C . PHE A 1 102 ? 17.065 2.084 -30.348 1.00 74.25 102 PHE A C 1
ATOM 843 O O . PHE A 1 102 ? 16.290 1.907 -29.410 1.00 74.25 102 PHE A O 1
ATOM 850 N N . THR A 1 103 ? 18.282 2.606 -30.167 1.00 76.75 103 THR A N 1
ATOM 851 C CA . THR A 1 103 ? 18.802 2.980 -28.841 1.00 76.75 103 THR A CA 1
ATOM 852 C C . THR A 1 103 ? 17.938 4.060 -28.187 1.00 76.75 103 THR A C 1
ATOM 854 O O . THR A 1 103 ? 17.599 3.940 -27.010 1.00 76.75 103 THR A O 1
ATOM 857 N N . LEU A 1 104 ? 17.512 5.078 -28.944 1.00 77.94 104 LEU A N 1
ATOM 858 C CA . LEU A 1 104 ? 16.619 6.125 -28.441 1.00 77.94 104 LEU A CA 1
ATOM 859 C C . LEU A 1 104 ? 15.263 5.555 -27.994 1.00 77.94 104 LEU A C 1
ATOM 861 O O . LEU A 1 104 ? 14.820 5.847 -26.886 1.00 77.94 104 LEU A O 1
ATOM 865 N N . GLN A 1 105 ? 14.651 4.682 -28.798 1.00 82.81 105 GLN A N 1
ATOM 866 C CA . GLN A 1 105 ? 13.393 4.013 -28.438 1.00 82.81 105 GLN A CA 1
ATOM 867 C C . GLN A 1 105 ? 13.526 3.172 -27.160 1.00 82.81 105 GLN A C 1
ATOM 869 O O . GLN A 1 105 ? 12.627 3.170 -26.319 1.00 82.81 105 GLN A O 1
ATOM 874 N N . VAL A 1 106 ? 14.655 2.478 -26.978 1.00 83.81 106 VAL A N 1
ATOM 875 C CA . VAL A 1 106 ? 14.938 1.712 -25.754 1.00 83.81 106 VAL A CA 1
ATOM 876 C C . VAL A 1 106 ? 15.081 2.638 -24.544 1.00 83.81 106 VAL A C 1
ATOM 878 O O . VAL A 1 106 ? 14.531 2.341 -23.483 1.00 83.81 106 VAL A O 1
ATOM 881 N N . VAL A 1 107 ? 15.778 3.767 -24.686 1.00 83.50 107 VAL A N 1
ATOM 882 C CA . VAL A 1 107 ? 15.938 4.772 -23.621 1.00 83.50 107 VAL A CA 1
ATOM 883 C C . VAL A 1 107 ? 14.586 5.367 -23.217 1.00 83.50 107 VAL A C 1
ATOM 885 O O . VAL A 1 107 ? 14.280 5.421 -22.024 1.00 83.50 107 VAL A O 1
ATOM 888 N N . GLU A 1 108 ? 13.751 5.750 -24.185 1.00 85.94 108 GLU A N 1
ATOM 889 C CA . GLU A 1 108 ? 12.401 6.273 -23.944 1.00 85.94 108 GLU A CA 1
ATOM 890 C C . GLU A 1 108 ? 11.504 5.237 -23.255 1.00 85.94 108 GLU A C 1
ATOM 892 O O . GLU A 1 108 ? 10.835 5.549 -22.266 1.00 85.94 108 GLU A O 1
ATOM 897 N N . ALA A 1 109 ? 11.540 3.981 -23.715 1.00 86.31 109 ALA A N 1
ATOM 898 C CA . ALA A 1 109 ? 10.797 2.888 -23.097 1.00 86.31 109 ALA A CA 1
ATOM 899 C C . ALA A 1 109 ? 11.248 2.645 -21.649 1.00 86.31 109 ALA A C 1
ATOM 901 O O . ALA A 1 109 ? 10.410 2.531 -20.753 1.00 86.31 109 ALA A O 1
ATOM 902 N N . LEU A 1 110 ? 12.560 2.613 -21.389 1.00 86.00 110 LEU A N 1
ATOM 903 C CA . LEU A 1 110 ? 13.104 2.469 -20.036 1.00 86.00 110 LEU A CA 1
ATOM 904 C C . LEU A 1 110 ? 12.686 3.636 -19.138 1.00 86.00 110 LEU A C 1
ATOM 906 O O . LEU A 1 110 ? 12.308 3.415 -17.989 1.00 86.00 110 LEU A O 1
ATOM 910 N N . GLN A 1 111 ? 12.704 4.868 -19.644 1.00 87.12 111 GLN A N 1
ATOM 911 C CA . GLN A 1 111 ? 12.274 6.039 -18.884 1.00 87.12 111 GLN A CA 1
ATOM 912 C C . GLN A 1 111 ? 10.780 5.981 -18.538 1.00 87.12 111 GLN A C 1
ATOM 914 O O . GLN A 1 111 ? 10.407 6.256 -17.394 1.00 87.12 111 GLN A O 1
ATOM 919 N N . HIS A 1 112 ? 9.935 5.572 -19.489 1.00 87.88 112 HIS A N 1
ATOM 920 C CA . HIS A 1 112 ? 8.508 5.361 -19.256 1.00 87.88 112 HIS A CA 1
ATOM 921 C C . HIS A 1 112 ? 8.262 4.281 -18.191 1.00 87.88 112 HIS A C 1
ATOM 923 O O . HIS A 1 112 ? 7.571 4.536 -17.203 1.00 87.88 112 HIS A O 1
ATOM 929 N N . TRP A 1 113 ? 8.885 3.107 -18.329 1.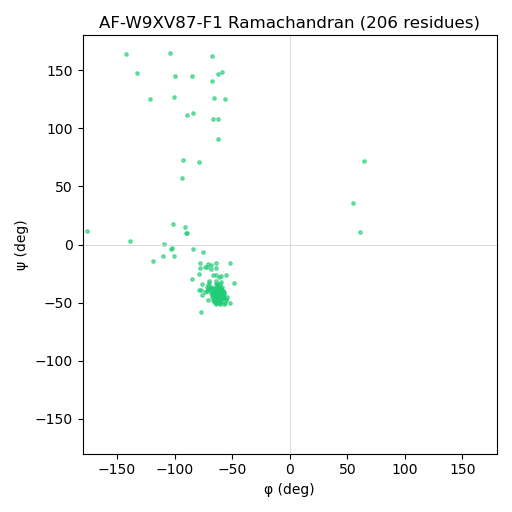00 87.69 113 TRP A N 1
ATOM 930 C CA . TRP A 1 113 ? 8.734 2.010 -17.367 1.00 87.69 113 TRP A CA 1
ATOM 931 C C . TRP A 1 113 ? 9.223 2.375 -15.969 1.00 87.69 113 TRP A C 1
ATOM 933 O O . TRP A 1 113 ? 8.583 2.020 -14.983 1.00 87.69 113 TRP A O 1
ATOM 943 N N . ARG A 1 114 ? 10.306 3.148 -15.856 1.00 89.19 114 ARG A N 1
ATOM 944 C CA . ARG A 1 114 ? 10.767 3.650 -14.557 1.00 89.19 114 ARG A CA 1
ATOM 945 C C . ARG A 1 114 ? 9.773 4.602 -13.908 1.00 89.19 114 ARG A C 1
ATOM 947 O O . ARG A 1 114 ? 9.555 4.514 -12.703 1.00 89.19 114 ARG A O 1
ATOM 954 N N . ALA A 1 115 ? 9.130 5.476 -14.682 1.00 89.50 115 ALA A N 1
ATOM 955 C CA . ALA A 1 115 ? 8.075 6.335 -14.149 1.00 89.50 115 ALA A CA 1
ATOM 956 C C . ALA A 1 115 ? 6.903 5.510 -13.585 1.00 89.50 115 ALA A C 1
ATOM 958 O O . ALA A 1 115 ? 6.371 5.850 -12.528 1.00 89.50 115 ALA A O 1
ATOM 959 N N . VAL A 1 116 ? 6.545 4.402 -14.244 1.00 89.25 116 VAL A N 1
ATOM 960 C CA . VAL A 1 116 ? 5.536 3.451 -13.749 1.00 89.25 116 VAL A CA 1
ATOM 961 C C . VAL A 1 116 ? 6.015 2.751 -12.474 1.00 89.25 116 VAL A C 1
ATOM 963 O O . VAL A 1 116 ? 5.292 2.762 -11.482 1.00 89.25 116 VAL A O 1
ATOM 966 N N . LEU A 1 117 ? 7.244 2.225 -12.444 1.00 90.50 117 LEU A N 1
ATOM 967 C CA . LEU A 1 117 ? 7.811 1.554 -11.265 1.00 90.50 117 LEU A CA 1
ATOM 968 C C . LEU A 1 117 ? 7.846 2.462 -10.032 1.00 90.50 117 LEU A C 1
ATOM 970 O O . LEU A 1 117 ? 7.508 2.018 -8.939 1.00 90.50 117 LEU A O 1
ATOM 974 N N . ILE A 1 118 ? 8.190 3.742 -10.194 1.00 91.31 118 ILE A N 1
ATOM 975 C CA . ILE A 1 118 ? 8.160 4.723 -9.097 1.00 91.31 118 ILE A CA 1
ATOM 976 C C . ILE A 1 118 ? 6.742 4.858 -8.523 1.00 91.31 118 ILE A C 1
ATOM 978 O O . ILE A 1 118 ? 6.573 4.939 -7.304 1.00 91.31 118 ILE A O 1
ATOM 982 N N . LEU A 1 119 ? 5.717 4.862 -9.381 1.00 90.44 119 LEU A N 1
ATOM 983 C CA . LEU A 1 119 ? 4.325 4.886 -8.933 1.00 90.44 119 LEU A CA 1
ATOM 984 C C . LEU A 1 119 ? 3.945 3.586 -8.214 1.00 90.44 119 LEU A C 1
ATOM 986 O O . LEU A 1 119 ? 3.333 3.660 -7.150 1.00 90.44 119 LEU A O 1
ATOM 990 N N . GLU A 1 120 ? 4.323 2.420 -8.748 1.00 90.31 120 GLU A N 1
ATOM 991 C CA . GLU A 1 120 ? 4.048 1.124 -8.109 1.00 90.31 120 GLU A CA 1
ATOM 992 C C . GLU A 1 120 ? 4.715 1.017 -6.729 1.00 90.31 120 GLU A C 1
ATOM 994 O O . GLU A 1 120 ? 4.055 0.650 -5.757 1.00 90.31 120 GLU A O 1
ATOM 999 N N . ILE A 1 121 ? 5.982 1.431 -6.604 1.00 92.25 121 ILE A N 1
ATOM 1000 C CA . ILE A 1 121 ? 6.697 1.489 -5.319 1.00 92.25 121 ILE A CA 1
ATOM 1001 C C . ILE A 1 121 ? 5.953 2.403 -4.340 1.00 92.25 121 ILE A C 1
ATOM 1003 O O . ILE A 1 121 ? 5.711 2.009 -3.200 1.00 92.25 121 ILE A O 1
ATOM 1007 N N . GLY A 1 122 ? 5.532 3.593 -4.782 1.00 93.44 122 GLY A N 1
ATOM 1008 C CA . GLY A 1 122 ? 4.781 4.529 -3.943 1.00 93.44 122 GLY A CA 1
ATOM 1009 C C . GLY A 1 122 ? 3.430 3.978 -3.467 1.00 93.44 122 GLY A C 1
ATOM 1010 O O . GLY A 1 122 ? 3.015 4.244 -2.334 1.00 93.44 122 GLY A O 1
ATOM 1011 N N . ILE A 1 123 ? 2.751 3.172 -4.292 1.00 91.56 123 ILE A N 1
ATOM 1012 C CA . ILE A 1 123 ? 1.529 2.448 -3.904 1.00 91.56 123 ILE A CA 1
ATOM 1013 C C . ILE A 1 123 ? 1.860 1.439 -2.801 1.00 91.56 123 ILE A C 1
ATOM 1015 O O . ILE A 1 123 ? 1.237 1.478 -1.737 1.00 91.56 123 ILE A O 1
ATOM 1019 N N . SER A 1 124 ? 2.872 0.593 -2.994 1.00 91.75 124 SER A N 1
ATOM 1020 C CA . SER A 1 124 ? 3.261 -0.405 -1.995 1.00 91.75 124 SER A CA 1
ATOM 1021 C C . SER A 1 124 ? 3.724 0.232 -0.676 1.00 91.75 124 SER A C 1
ATOM 1023 O O . SER A 1 124 ? 3.322 -0.208 0.402 1.00 91.75 124 SER A O 1
ATOM 1025 N N . GLU A 1 125 ? 4.496 1.318 -0.724 1.00 95.31 125 GLU A N 1
ATOM 1026 C CA . GLU A 1 125 ? 4.917 2.075 0.464 1.00 95.31 125 GLU A CA 1
ATOM 1027 C C . GLU A 1 125 ? 3.729 2.715 1.197 1.00 95.31 125 GLU A C 1
ATOM 1029 O O . GLU A 1 125 ? 3.656 2.680 2.430 1.00 95.31 125 GLU A O 1
ATOM 1034 N N . THR A 1 126 ? 2.747 3.240 0.460 1.00 95.31 126 THR A N 1
ATOM 1035 C CA . THR A 1 126 ? 1.513 3.772 1.056 1.00 95.31 126 THR A CA 1
ATOM 1036 C C . THR A 1 126 ? 0.692 2.657 1.706 1.00 95.31 126 THR A C 1
ATOM 1038 O O . THR A 1 126 ? 0.150 2.844 2.799 1.00 95.31 126 THR A O 1
ATOM 1041 N N . ALA A 1 127 ? 0.626 1.477 1.083 1.00 92.75 127 ALA A N 1
ATOM 1042 C CA . ALA A 1 127 ? -0.052 0.314 1.645 1.00 92.75 127 ALA A CA 1
ATOM 1043 C C . ALA A 1 127 ? 0.631 -0.156 2.936 1.00 92.75 127 ALA A C 1
ATOM 1045 O O . ALA A 1 127 ? -0.057 -0.475 3.908 1.00 92.75 127 ALA A O 1
ATOM 1046 N N . LEU A 1 128 ? 1.966 -0.126 2.980 1.00 94.62 128 LEU A N 1
ATOM 1047 C CA . LEU A 1 128 ? 2.746 -0.416 4.180 1.00 94.62 128 LEU A CA 1
ATOM 1048 C C . LEU A 1 128 ? 2.438 0.580 5.303 1.00 94.62 128 LEU A C 1
ATOM 1050 O O . LEU A 1 128 ? 2.081 0.160 6.403 1.00 94.62 128 LEU A O 1
ATOM 1054 N N . LYS A 1 129 ? 2.479 1.888 5.014 1.00 96.12 129 LYS A N 1
ATOM 1055 C CA . LYS A 1 129 ? 2.133 2.926 5.996 1.00 96.12 129 LYS A CA 1
ATOM 1056 C C . LYS A 1 129 ? 0.715 2.737 6.533 1.00 96.12 129 LYS A C 1
ATOM 1058 O O . LYS A 1 129 ? 0.486 2.855 7.730 1.00 96.12 129 LYS A O 1
ATOM 1063 N N . ARG A 1 130 ? -0.230 2.377 5.663 1.00 94.06 130 ARG A N 1
ATOM 1064 C CA . ARG A 1 130 ? -1.619 2.106 6.045 1.00 94.06 130 ARG A CA 1
ATOM 1065 C C . ARG A 1 130 ? -1.740 0.918 7.006 1.00 94.06 130 ARG A C 1
ATOM 1067 O O . ARG A 1 130 ? -2.520 0.983 7.957 1.00 94.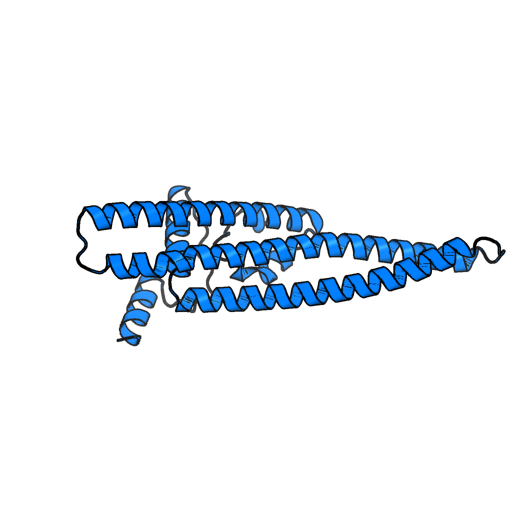06 130 ARG A O 1
ATOM 1074 N N . LEU A 1 131 ? -0.968 -0.146 6.786 1.00 93.75 131 LEU A N 1
ATOM 1075 C CA . LEU A 1 131 ? -0.884 -1.282 7.709 1.00 93.75 131 LEU A CA 1
ATOM 1076 C C . LEU A 1 131 ? -0.259 -0.875 9.047 1.00 93.75 131 LEU A C 1
ATOM 1078 O O . LEU A 1 131 ? -0.748 -1.300 10.094 1.00 93.75 131 LEU A O 1
ATOM 1082 N N . ASP A 1 132 ? 0.779 -0.039 9.032 1.00 95.81 132 ASP A N 1
ATOM 1083 C CA . ASP A 1 132 ? 1.399 0.472 10.256 1.00 95.81 132 ASP A CA 1
ATOM 1084 C C . ASP A 1 132 ? 0.412 1.348 11.056 1.00 95.81 132 ASP A C 1
ATOM 1086 O O . ASP A 1 132 ? 0.280 1.154 12.264 1.00 95.81 132 ASP A O 1
ATOM 1090 N N . THR A 1 133 ? -0.374 2.212 10.399 1.00 96.12 133 THR A N 1
ATOM 1091 C CA . THR A 1 133 ? -1.461 2.981 11.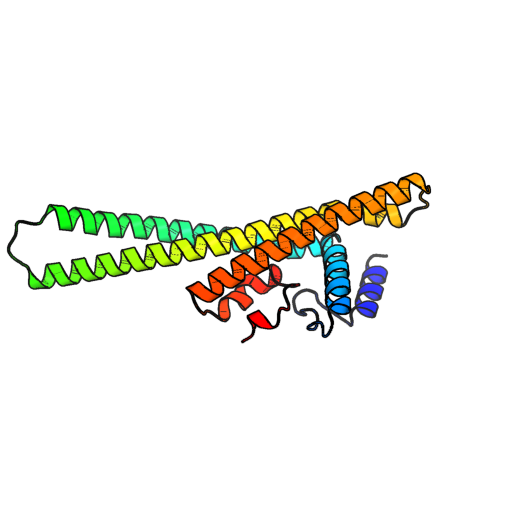037 1.00 96.12 133 THR A CA 1
ATOM 1092 C C . THR A 1 133 ? -2.506 2.061 11.674 1.00 96.12 133 THR A C 1
ATOM 1094 O O . THR A 1 133 ? -2.885 2.264 12.826 1.00 96.12 133 THR A O 1
ATOM 1097 N N . ALA A 1 134 ? -2.950 1.010 10.973 1.00 94.06 134 ALA A N 1
ATOM 1098 C CA . ALA A 1 134 ? -3.907 0.051 11.533 1.00 94.06 134 ALA A CA 1
ATOM 1099 C C . ALA A 1 134 ? -3.333 -0.693 12.750 1.00 94.06 134 ALA A C 1
ATOM 1101 O O . ALA A 1 134 ? -4.020 -0.873 13.754 1.00 94.06 134 ALA A O 1
ATOM 1102 N N . LYS A 1 135 ? -2.049 -1.063 12.717 1.00 95.12 135 LYS A N 1
ATOM 1103 C CA . LYS A 1 135 ? -1.362 -1.723 13.836 1.00 95.12 135 LYS A CA 1
ATOM 1104 C C . LYS A 1 135 ? -1.366 -0.878 15.116 1.00 95.12 135 LYS A C 1
ATOM 1106 O O . LYS A 1 135 ? -1.445 -1.447 16.207 1.00 95.12 135 LYS A O 1
ATOM 1111 N N . LEU A 1 136 ? -1.326 0.453 15.011 1.00 96.00 136 LEU A N 1
ATOM 1112 C CA . LEU A 1 136 ? -1.417 1.353 16.171 1.00 96.00 136 LEU A CA 1
ATOM 1113 C C . LEU A 1 136 ? -2.768 1.261 16.898 1.00 96.00 136 LEU A C 1
ATOM 1115 O O . LEU A 1 136 ? -2.836 1.585 18.080 1.00 96.00 136 LEU A O 1
ATOM 1119 N N . ALA A 1 137 ? -3.821 0.759 16.247 1.00 93.50 137 ALA A N 1
ATOM 1120 C CA . ALA A 1 137 ? -5.119 0.525 16.881 1.00 93.50 137 ALA A CA 1
ATOM 1121 C C . ALA A 1 137 ? -5.154 -0.754 17.739 1.00 93.50 137 ALA A C 1
ATOM 1123 O O . ALA A 1 137 ? -6.043 -0.911 18.578 1.00 93.50 137 ALA A O 1
ATOM 1124 N N . ALA A 1 138 ? -4.191 -1.670 17.577 1.00 91.81 138 ALA A N 1
ATOM 1125 C CA . ALA A 1 138 ? -4.187 -2.961 18.268 1.00 91.81 138 ALA A CA 1
ATOM 1126 C C . ALA A 1 138 ? -4.220 -2.849 19.808 1.00 91.81 138 ALA A C 1
ATOM 1128 O O . ALA A 1 138 ? -4.982 -3.593 20.435 1.00 91.81 138 ALA A O 1
ATOM 1129 N N . PRO A 1 139 ? -3.435 -1.960 20.454 1.00 90.31 139 PRO A N 1
ATOM 1130 C CA . PRO A 1 139 ? -3.492 -1.777 21.902 1.00 90.31 139 PRO A CA 1
ATOM 1131 C C . PRO A 1 139 ? -4.844 -1.229 22.364 1.00 90.31 139 PRO A C 1
ATOM 1133 O O . PRO A 1 139 ? -5.361 -1.687 23.380 1.00 90.31 139 PRO A O 1
ATOM 1136 N N . ILE A 1 140 ? -5.442 -0.308 21.600 1.00 89.94 140 ILE A N 1
ATOM 1137 C CA . ILE A 1 140 ? -6.731 0.313 21.935 1.00 89.94 140 ILE A CA 1
ATOM 1138 C C . ILE A 1 140 ? -7.856 -0.724 21.855 1.00 89.94 140 ILE A C 1
ATOM 1140 O O . ILE A 1 140 ? -8.641 -0.864 22.792 1.00 89.94 140 ILE A O 1
ATOM 1144 N N . LEU A 1 141 ? -7.877 -1.531 20.788 1.00 85.38 141 LEU A N 1
ATOM 1145 C CA . LEU A 1 141 ? -8.828 -2.633 20.636 1.00 85.38 141 LEU A CA 1
ATOM 1146 C C . LEU A 1 141 ? -8.704 -3.652 21.777 1.00 85.38 141 LEU A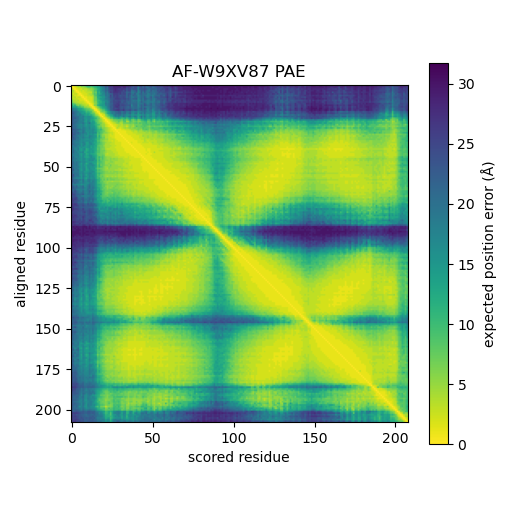 C 1
ATOM 1148 O O . LEU A 1 141 ? -9.719 -4.072 22.327 1.00 85.38 141 LEU A O 1
ATOM 1152 N N . ARG A 1 142 ? -7.484 -3.996 22.209 1.00 84.12 142 ARG A N 1
ATOM 1153 C CA . ARG A 1 142 ? -7.287 -4.876 23.374 1.00 84.12 142 ARG A CA 1
ATOM 1154 C C . ARG A 1 142 ? -7.762 -4.235 24.677 1.00 84.12 142 ARG A C 1
ATOM 1156 O O . ARG A 1 142 ? -8.432 -4.902 25.461 1.00 84.12 142 ARG A O 1
ATOM 1163 N N . LYS A 1 143 ? -7.453 -2.954 24.906 1.00 82.75 143 LYS A N 1
ATOM 1164 C CA . LYS A 1 143 ? -7.866 -2.221 26.114 1.00 82.75 143 LYS A CA 1
ATOM 1165 C C . LYS A 1 143 ? -9.392 -2.085 26.191 1.00 82.75 143 LYS A C 1
ATOM 1167 O O . LYS A 1 143 ? -9.954 -2.199 27.274 1.00 82.75 143 LYS A O 1
ATOM 1172 N N . SER A 1 144 ? -10.073 -1.947 25.052 1.00 76.50 144 SER A N 1
ATOM 1173 C CA . SER A 1 144 ? -11.542 -1.886 24.977 1.00 76.50 144 SER A CA 1
ATOM 1174 C C . SER A 1 144 ? -12.262 -3.165 25.428 1.00 76.50 144 SER A C 1
ATOM 1176 O O . SER A 1 144 ? -13.449 -3.121 25.731 1.00 76.50 144 SER A O 1
ATOM 1178 N N . MET A 1 145 ? -11.547 -4.294 25.534 1.00 73.75 145 MET A N 1
ATOM 1179 C CA . MET A 1 145 ? -12.075 -5.549 26.088 1.00 73.75 145 MET A CA 1
ATOM 1180 C C . MET A 1 145 ? -11.999 -5.615 27.624 1.00 73.75 145 MET A C 1
ATOM 1182 O O . MET A 1 145 ? -12.443 -6.596 28.217 1.00 73.75 145 MET A O 1
ATOM 1186 N N . SER A 1 146 ? -11.413 -4.603 28.269 1.00 79.06 146 SER A N 1
ATOM 1187 C CA . SER A 1 146 ? -11.309 -4.484 29.726 1.00 79.06 146 SER A CA 1
ATOM 1188 C C . SER A 1 146 ? -12.303 -3.458 30.276 1.00 79.06 146 SER A C 1
ATOM 1190 O O . SER A 1 146 ? -12.867 -2.662 29.526 1.00 79.06 146 SER A O 1
ATOM 1192 N N . ALA A 1 147 ? -12.541 -3.479 31.590 1.00 81.44 147 ALA A N 1
ATOM 1193 C CA . ALA A 1 147 ? -13.369 -2.467 32.236 1.00 81.44 147 ALA A CA 1
ATOM 1194 C C . ALA A 1 147 ? -12.658 -1.106 32.164 1.00 81.44 147 ALA A C 1
ATOM 1196 O O . ALA A 1 147 ? -11.649 -0.894 32.831 1.00 81.44 147 ALA A O 1
ATOM 1197 N N . LEU A 1 148 ? -13.183 -0.214 31.325 1.00 86.12 148 LEU A N 1
ATOM 1198 C CA . LEU A 1 148 ? -12.694 1.150 31.145 1.00 86.12 148 LEU A CA 1
ATOM 1199 C C . LEU A 1 148 ? -13.549 2.134 31.938 1.00 86.12 148 LEU A C 1
ATOM 1201 O O . LEU A 1 148 ? -14.773 1.983 32.003 1.00 86.12 148 LEU A O 1
ATOM 1205 N N . THR A 1 149 ? -12.913 3.174 32.471 1.00 90.81 149 THR A N 1
ATOM 1206 C CA . THR A 1 149 ? -13.631 4.372 32.920 1.00 90.81 149 THR A CA 1
ATOM 1207 C C . THR A 1 149 ? -14.228 5.126 31.725 1.00 90.81 149 THR A C 1
ATOM 1209 O O . THR A 1 149 ? -13.803 4.935 30.584 1.00 90.81 149 THR A O 1
ATOM 1212 N N . GLU A 1 150 ? -15.202 6.007 31.971 1.00 89.25 150 GLU A N 1
ATOM 1213 C CA . GLU A 1 150 ? -15.821 6.803 30.899 1.00 89.25 150 GLU A CA 1
ATOM 1214 C C . GLU A 1 150 ? -14.798 7.707 30.193 1.00 89.25 150 GLU A C 1
ATOM 1216 O O . GLU A 1 150 ? -14.730 7.734 28.969 1.00 89.25 150 GLU A O 1
ATOM 1221 N N . SER A 1 151 ? -13.910 8.353 30.958 1.00 91.06 151 SER A N 1
ATOM 1222 C CA . SER A 1 151 ? -12.843 9.194 30.400 1.00 91.06 151 SER A CA 1
ATOM 1223 C C . SER A 1 151 ? -11.895 8.409 29.487 1.00 91.06 151 SER A C 1
ATOM 1225 O O . SER A 1 151 ? -11.511 8.900 28.429 1.00 91.06 151 SER A O 1
ATOM 1227 N N . GLU A 1 152 ? -11.512 7.187 29.872 1.00 89.56 152 GLU A N 1
ATOM 1228 C CA . GLU A 1 152 ? -10.650 6.343 29.036 1.00 89.56 152 GLU A CA 1
ATOM 1229 C C . GLU A 1 152 ? -11.370 5.838 27.786 1.00 89.56 152 GLU A C 1
ATOM 1231 O O . GLU A 1 152 ? -10.736 5.616 26.755 1.00 89.56 152 GLU A O 1
ATOM 1236 N N . ARG A 1 153 ? -12.687 5.624 27.874 1.00 88.62 153 ARG A N 1
ATOM 1237 C CA . ARG A 1 153 ? -13.510 5.242 26.728 1.00 88.62 153 ARG A CA 1
ATOM 1238 C C . ARG A 1 153 ? -13.556 6.375 25.706 1.00 88.62 153 ARG A C 1
ATOM 1240 O O . ARG A 1 153 ? -13.249 6.131 24.544 1.00 88.62 153 ARG A O 1
ATOM 1247 N N . GLU A 1 154 ? -13.830 7.603 26.143 1.00 90.81 154 GLU A N 1
ATOM 1248 C CA . GLU A 1 154 ? -13.833 8.778 25.264 1.00 90.81 154 GLU A CA 1
ATOM 1249 C C . GLU A 1 154 ? -12.468 9.031 24.605 1.00 90.81 154 GLU A C 1
ATOM 1251 O O . GLU A 1 154 ? -12.397 9.358 23.417 1.00 90.81 154 GLU A O 1
ATOM 1256 N N . GLU A 1 155 ? -11.373 8.885 25.356 1.00 91.88 155 GLU A N 1
ATOM 1257 C CA . GLU A 1 155 ? -10.016 9.046 24.824 1.00 91.88 155 GLU A CA 1
ATOM 1258 C C . GLU A 1 155 ? -9.691 7.972 23.777 1.00 91.88 155 GLU A C 1
ATOM 1260 O O . GLU A 1 155 ? -9.224 8.290 22.678 1.00 91.88 155 GLU A O 1
ATOM 1265 N N . ASN A 1 156 ? -10.003 6.707 24.080 1.00 91.56 156 ASN A N 1
ATOM 1266 C CA . ASN A 1 156 ? -9.827 5.597 23.148 1.00 91.56 156 ASN A CA 1
ATOM 1267 C C . ASN A 1 156 ? -10.661 5.787 21.875 1.00 91.56 156 ASN A C 1
ATOM 1269 O O . ASN A 1 156 ? -10.157 5.533 20.780 1.00 91.56 156 ASN A O 1
ATOM 1273 N N . ASP A 1 157 ? -11.905 6.252 21.996 1.00 90.06 157 ASP A N 1
ATOM 1274 C CA . ASP A 1 157 ? -12.786 6.493 20.852 1.00 90.06 157 ASP A CA 1
ATOM 1275 C C . ASP A 1 157 ? -12.237 7.602 19.946 1.00 90.06 157 ASP A C 1
ATOM 1277 O O . ASP A 1 157 ? -12.181 7.426 18.725 1.00 90.06 157 ASP A O 1
ATOM 1281 N N . LYS A 1 158 ? -11.744 8.707 20.521 1.00 93.69 158 LYS A N 1
ATOM 1282 C CA . LYS A 1 158 ? -11.078 9.781 19.761 1.00 93.69 158 LYS A CA 1
ATOM 1283 C C . LYS A 1 158 ? -9.823 9.277 19.048 1.00 93.69 158 LYS A C 1
ATOM 1285 O O . LYS A 1 158 ? -9.647 9.543 17.858 1.00 93.69 158 LYS A O 1
ATOM 1290 N N . ALA A 1 159 ? -8.975 8.518 19.742 1.00 93.88 159 ALA A N 1
ATOM 1291 C CA . ALA A 1 159 ? -7.764 7.946 19.155 1.00 93.88 159 ALA A CA 1
ATOM 1292 C C . ALA A 1 159 ? -8.089 6.965 18.012 1.00 93.88 159 ALA A C 1
ATOM 1294 O O . ALA A 1 159 ? -7.476 7.026 16.945 1.00 93.88 159 ALA A O 1
ATOM 1295 N N . MET A 1 160 ? -9.100 6.109 18.188 1.00 92.81 160 MET A N 1
ATOM 1296 C CA . MET A 1 160 ? -9.570 5.185 17.150 1.00 92.81 160 MET A CA 1
ATOM 1297 C C . MET A 1 160 ? -10.122 5.914 15.927 1.00 92.81 160 MET A C 1
ATOM 1299 O O . MET A 1 160 ? -9.833 5.514 14.798 1.00 92.81 160 MET A O 1
ATOM 1303 N N . GLN A 1 161 ? -10.894 6.984 16.130 1.00 93.00 161 GLN A N 1
ATOM 1304 C CA . GLN A 1 161 ? -11.409 7.807 15.036 1.00 93.00 161 GLN A CA 1
ATOM 1305 C C . GLN A 1 161 ? -10.277 8.476 14.251 1.00 93.00 161 GLN A C 1
ATOM 1307 O O . GLN A 1 161 ? -10.308 8.453 13.021 1.00 93.00 161 GLN A O 1
ATOM 1312 N N . ALA A 1 162 ? -9.262 9.009 14.936 1.00 95.88 162 ALA A N 1
ATOM 1313 C CA . ALA A 1 162 ? -8.106 9.626 14.291 1.00 95.88 162 ALA A CA 1
ATOM 1314 C C . ALA A 1 162 ? -7.316 8.617 13.437 1.00 95.88 162 ALA A C 1
ATOM 1316 O O . ALA A 1 162 ? -7.047 8.880 12.265 1.00 95.88 162 ALA A O 1
ATOM 1317 N N . LEU A 1 163 ? -7.021 7.432 13.986 1.00 96.31 163 LEU A N 1
ATOM 1318 C CA . LEU A 1 163 ? -6.321 6.368 13.257 1.00 96.31 163 LEU A CA 1
ATOM 1319 C C . LEU A 1 163 ? -7.126 5.869 12.053 1.00 96.31 163 LEU A C 1
ATOM 1321 O O . LEU A 1 163 ? -6.567 5.650 10.979 1.00 96.31 163 LEU A O 1
ATOM 1325 N N . TYR A 1 164 ? -8.442 5.708 12.207 1.00 94.19 164 TYR A N 1
ATOM 1326 C CA . TYR A 1 164 ? -9.304 5.294 11.103 1.00 94.19 164 TYR A CA 1
ATOM 1327 C C . TYR A 1 164 ? -9.389 6.365 10.006 1.00 94.19 164 TYR A C 1
ATOM 1329 O O . TYR A 1 164 ? -9.368 6.033 8.820 1.00 94.19 164 TYR A O 1
ATOM 1337 N N . ALA A 1 165 ? -9.431 7.648 10.375 1.00 94.31 165 ALA A N 1
ATOM 1338 C CA . ALA A 1 165 ? -9.403 8.750 9.418 1.00 94.31 165 ALA A CA 1
ATOM 1339 C C . ALA A 1 165 ? -8.083 8.789 8.630 1.00 94.31 165 ALA A C 1
ATOM 1341 O O . ALA A 1 165 ? -8.111 8.880 7.403 1.00 94.31 165 ALA A O 1
ATOM 1342 N N . GLU A 1 166 ? -6.934 8.647 9.298 1.00 96.44 166 GLU A N 1
ATOM 1343 C CA . GLU A 1 166 ? -5.635 8.549 8.619 1.00 96.44 166 GLU A CA 1
ATOM 1344 C C . GLU A 1 166 ? -5.582 7.329 7.687 1.00 96.44 166 GLU A C 1
ATOM 1346 O O . GLU A 1 166 ? -5.164 7.436 6.532 1.00 96.44 166 GLU A O 1
ATOM 1351 N N . TRP A 1 167 ? -6.085 6.181 8.146 1.00 94.56 167 TRP A N 1
ATOM 1352 C CA . TRP A 1 167 ? -6.181 4.972 7.333 1.00 94.56 167 TRP A CA 1
ATOM 1353 C C . TRP A 1 167 ? -7.023 5.186 6.060 1.00 94.56 167 TRP A C 1
ATOM 1355 O O . TRP A 1 167 ? -6.629 4.741 4.978 1.00 94.56 167 TRP A O 1
ATOM 1365 N N . LEU A 1 168 ? -8.145 5.912 6.155 1.00 91.19 168 LEU A N 1
ATOM 1366 C CA . LEU A 1 168 ? -8.988 6.273 5.008 1.00 91.19 168 LEU A CA 1
ATOM 1367 C C . LEU A 1 168 ? -8.297 7.245 4.043 1.00 91.19 168 LEU A C 1
ATOM 1369 O O . LEU A 1 168 ? -8.439 7.099 2.828 1.00 91.19 168 LEU A O 1
ATOM 1373 N N . LEU A 1 169 ? -7.526 8.207 4.554 1.00 93.88 169 LEU A N 1
ATOM 1374 C CA . LEU A 1 169 ? -6.737 9.109 3.711 1.00 93.88 169 LEU A CA 1
ATOM 1375 C C . LEU A 1 169 ? -5.701 8.327 2.897 1.00 93.88 169 LEU A C 1
ATOM 1377 O O . LEU A 1 169 ? -5.614 8.495 1.681 1.00 93.88 169 LEU A O 1
ATOM 1381 N N . LEU A 1 170 ? -4.975 7.407 3.537 1.00 93.88 170 LEU A N 1
ATOM 1382 C CA . LEU A 1 170 ? -4.011 6.538 2.854 1.00 93.88 170 LEU A CA 1
ATOM 1383 C C . LEU A 1 170 ? -4.700 5.632 1.825 1.00 93.88 170 LEU A C 1
ATOM 1385 O O . LEU A 1 170 ? -4.192 5.454 0.719 1.00 93.88 170 LEU A O 1
ATOM 1389 N N . ARG A 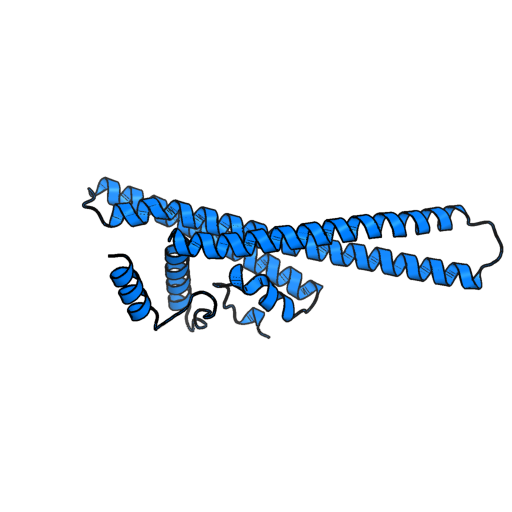1 171 ? -5.897 5.120 2.139 1.00 88.88 171 ARG A N 1
ATOM 1390 C CA . ARG A 1 171 ? -6.730 4.379 1.182 1.00 88.88 171 ARG A CA 1
ATOM 1391 C C . ARG A 1 171 ? -7.051 5.212 -0.066 1.00 88.88 171 ARG A C 1
ATOM 1393 O O . ARG A 1 171 ? -6.976 4.690 -1.175 1.00 88.88 171 ARG A O 1
ATOM 1400 N N . GLN A 1 172 ? -7.376 6.494 0.085 1.00 88.38 172 GLN A N 1
ATOM 1401 C CA . GLN A 1 172 ? -7.656 7.376 -1.053 1.00 88.38 172 GLN A CA 1
ATOM 1402 C C . GLN A 1 172 ? -6.406 7.660 -1.905 1.00 88.38 172 GLN A C 1
ATOM 1404 O O . GLN A 1 172 ? -6.495 7.727 -3.136 1.00 88.38 172 GLN A O 1
ATOM 1409 N N . VAL A 1 173 ? -5.236 7.790 -1.269 1.00 91.00 173 VAL A N 1
ATOM 1410 C CA . VAL A 1 173 ? -3.948 7.923 -1.971 1.00 91.00 173 VAL A CA 1
ATOM 1411 C C . VAL A 1 173 ? -3.661 6.676 -2.810 1.00 91.00 173 VAL A C 1
ATOM 1413 O O . VAL A 1 173 ? -3.318 6.814 -3.984 1.00 91.00 173 VAL A O 1
ATOM 1416 N N . LEU A 1 174 ? -3.891 5.475 -2.261 1.00 89.38 174 LEU A N 1
ATOM 1417 C CA . LEU A 1 174 ? -3.763 4.217 -3.006 1.00 89.38 174 LEU A CA 1
ATOM 1418 C C . LEU A 1 174 ? -4.657 4.202 -4.250 1.00 89.38 174 LEU A C 1
ATOM 1420 O O . LEU A 1 174 ? -4.152 3.977 -5.346 1.00 89.38 174 LEU A O 1
ATOM 1424 N N . ILE A 1 175 ? -5.954 4.514 -4.112 1.00 85.19 175 ILE A N 1
ATOM 1425 C CA . ILE A 1 175 ? -6.904 4.574 -5.245 1.00 85.19 175 ILE A CA 1
ATOM 1426 C C . ILE A 1 175 ? -6.395 5.509 -6.344 1.00 85.19 175 ILE A C 1
ATOM 1428 O O . ILE A 1 175 ? -6.428 5.170 -7.530 1.00 85.19 175 ILE A O 1
ATOM 1432 N N . SER A 1 176 ? -5.901 6.680 -5.949 1.00 87.06 176 SER A N 1
ATOM 1433 C CA . SER A 1 176 ? -5.397 7.683 -6.887 1.00 87.06 176 SER A CA 1
ATOM 1434 C C . SER A 1 176 ? -4.138 7.193 -7.612 1.00 87.06 176 SER A C 1
ATOM 1436 O O . SER A 1 176 ? -4.040 7.334 -8.829 1.00 87.06 176 SER A O 1
ATOM 1438 N N . GLY A 1 177 ? -3.198 6.573 -6.891 1.00 88.00 177 GLY A N 1
ATOM 1439 C CA . GLY A 1 177 ? -1.980 5.997 -7.468 1.00 88.00 177 GLY A CA 1
ATOM 1440 C C . GLY A 1 177 ? -2.278 4.878 -8.465 1.00 88.00 177 GLY A C 1
ATOM 1441 O O . GLY A 1 177 ? -1.801 4.912 -9.596 1.00 88.00 177 GLY A O 1
ATOM 1442 N N . ILE A 1 178 ? -3.142 3.942 -8.082 1.00 85.06 178 ILE A N 1
ATOM 1443 C CA . ILE A 1 178 ? -3.599 2.827 -8.923 1.00 85.06 178 ILE A CA 1
ATOM 1444 C C . ILE A 1 178 ? -4.241 3.325 -10.211 1.00 85.06 178 ILE A C 1
ATOM 1446 O O . ILE A 1 178 ? -3.943 2.813 -11.284 1.00 85.06 178 ILE A O 1
ATOM 1450 N N . THR A 1 179 ? -5.107 4.336 -10.109 1.00 83.31 179 THR A N 1
ATOM 1451 C CA . THR A 1 179 ? -5.777 4.920 -11.277 1.00 83.31 179 THR A CA 1
ATOM 1452 C C . THR A 1 179 ? -4.748 5.472 -12.264 1.00 83.31 179 THR A C 1
ATOM 1454 O O . THR A 1 179 ? -4.876 5.256 -13.465 1.00 83.31 179 THR A O 1
ATOM 1457 N N . ARG A 1 180 ? -3.688 6.125 -11.767 1.00 86.31 180 ARG A N 1
ATOM 1458 C CA . ARG A 1 180 ? -2.600 6.648 -12.608 1.00 86.31 180 ARG A CA 1
ATOM 1459 C C . ARG A 1 180 ? -1.782 5.540 -13.261 1.00 86.31 180 ARG A C 1
ATOM 1461 O O . ARG A 1 180 ? -1.449 5.671 -14.433 1.00 86.31 180 ARG A O 1
ATOM 1468 N N . VAL A 1 181 ? -1.476 4.463 -12.534 1.00 85.06 181 VAL A N 1
ATOM 1469 C CA . VAL A 1 181 ? -0.784 3.302 -13.117 1.00 85.06 181 VAL A CA 1
ATOM 1470 C C . VAL A 1 181 ? -1.659 2.666 -14.192 1.00 85.06 181 VAL A C 1
ATOM 1472 O O . VAL A 1 181 ? -1.215 2.512 -15.322 1.00 85.06 181 VAL A O 1
ATOM 1475 N N . HIS A 1 182 ? -2.930 2.401 -13.895 1.00 82.19 182 HIS A N 1
ATOM 1476 C CA . HIS A 1 182 ? -3.863 1.833 -14.863 1.00 82.19 182 HIS A CA 1
ATOM 1477 C C . HIS A 1 182 ? -3.992 2.692 -16.133 1.00 82.19 182 HIS A C 1
ATOM 1479 O O . HIS A 1 182 ? -3.935 2.154 -17.233 1.00 82.19 182 HIS A O 1
ATOM 1485 N N . GLN A 1 183 ? -4.072 4.019 -16.005 1.00 82.88 183 GLN A N 1
ATOM 1486 C CA . GLN A 1 183 ? -4.067 4.937 -17.153 1.00 82.88 183 GLN A CA 1
ATOM 1487 C C . GLN A 1 183 ? -2.756 4.909 -17.952 1.00 82.88 183 GLN A C 1
ATOM 1489 O O . GLN A 1 183 ? -2.784 5.138 -19.158 1.00 82.88 183 GLN A O 1
ATOM 1494 N N . ALA A 1 184 ? -1.619 4.656 -17.298 1.00 83.00 184 ALA A N 1
ATOM 1495 C CA . ALA A 1 184 ? -0.313 4.630 -17.948 1.00 83.00 184 ALA A CA 1
ATOM 1496 C C . ALA A 1 184 ? -0.067 3.340 -18.746 1.00 83.00 184 ALA A C 1
ATOM 1498 O O . ALA A 1 184 ? 0.512 3.415 -19.825 1.00 83.00 184 ALA A O 1
ATOM 1499 N N . ILE A 1 185 ? -0.494 2.179 -18.231 1.00 82.12 185 ILE A N 1
ATOM 1500 C CA . ILE A 1 185 ? -0.142 0.870 -18.819 1.00 82.12 185 ILE A CA 1
ATOM 1501 C C . ILE A 1 185 ? -1.333 0.033 -19.305 1.00 82.12 185 ILE A C 1
ATOM 1503 O O . ILE A 1 185 ? -1.123 -0.947 -20.012 1.00 82.12 185 ILE A O 1
ATOM 1507 N N . GLY A 1 186 ? -2.575 0.362 -18.927 1.00 73.88 186 GLY A N 1
ATOM 1508 C CA . GLY A 1 186 ? -3.780 -0.405 -19.293 1.00 73.88 186 GLY A CA 1
ATOM 1509 C C . GLY A 1 186 ? -3.800 -1.857 -18.788 1.00 73.88 186 GLY A C 1
ATOM 1510 O O . GLY A 1 186 ? -4.630 -2.658 -19.215 1.00 73.88 186 GLY A O 1
ATOM 1511 N N . ASP A 1 187 ? -2.874 -2.221 -17.899 1.00 69.69 187 ASP A N 1
ATOM 1512 C CA . ASP A 1 187 ? -2.581 -3.608 -17.550 1.00 69.69 187 ASP A CA 1
ATOM 1513 C C . ASP A 1 187 ? -3.543 -4.141 -16.481 1.00 69.69 187 ASP A C 1
ATOM 1515 O O . ASP A 1 187 ? -3.499 -3.741 -15.316 1.00 69.69 187 ASP A O 1
ATOM 1519 N N . LYS A 1 188 ? -4.390 -5.104 -16.858 1.00 67.56 188 LYS A N 1
ATOM 1520 C CA . LYS A 1 188 ? -5.269 -5.816 -15.915 1.00 67.56 188 LYS A CA 1
ATOM 1521 C C . LYS A 1 188 ? -4.486 -6.723 -14.955 1.00 67.56 188 LYS A C 1
ATOM 1523 O O . LYS A 1 188 ? -4.976 -7.033 -13.867 1.00 67.56 188 LYS A O 1
ATOM 1528 N N . GLU A 1 189 ? -3.261 -7.123 -15.303 1.00 69.44 189 GLU A N 1
ATOM 1529 C CA . GLU A 1 189 ? -2.394 -7.923 -14.433 1.00 69.44 189 GLU A CA 1
ATOM 1530 C C . GLU A 1 189 ? -1.836 -7.111 -13.255 1.00 69.44 189 GLU A C 1
ATOM 1532 O O . GLU A 1 189 ? -1.503 -7.698 -12.221 1.00 69.44 189 GLU A O 1
ATOM 1537 N N . PHE A 1 190 ? -1.833 -5.774 -13.337 1.00 72.31 190 PHE A N 1
ATOM 1538 C CA . PHE A 1 190 ? -1.475 -4.887 -12.225 1.00 72.31 190 PHE A CA 1
ATOM 1539 C C . PHE A 1 190 ? -2.281 -5.220 -10.955 1.00 72.31 190 PHE A C 1
ATOM 1541 O O . PHE A 1 190 ? -1.725 -5.500 -9.890 1.00 72.31 190 PHE A O 1
ATOM 1548 N N . PHE A 1 191 ? -3.607 -5.325 -11.066 1.00 70.81 191 PHE A N 1
ATOM 1549 C CA . PHE A 1 191 ? -4.485 -5.616 -9.924 1.00 70.81 191 PHE A CA 1
ATOM 1550 C C . PHE A 1 191 ? -4.258 -6.989 -9.291 1.00 70.81 191 PHE A C 1
ATOM 1552 O O . PHE A 1 191 ? -4.557 -7.193 -8.106 1.00 70.81 191 PHE A O 1
ATOM 1559 N N . LYS A 1 192 ? -3.753 -7.947 -10.074 1.00 69.44 192 LYS A N 1
ATOM 1560 C CA . LYS A 1 192 ? -3.411 -9.285 -9.587 1.00 69.44 192 LYS A CA 1
ATOM 1561 C C . LYS A 1 192 ? -2.108 -9.255 -8.794 1.00 69.44 192 LYS A C 1
ATOM 1563 O O . LYS A 1 192 ? -2.072 -9.840 -7.708 1.00 69.44 192 LYS A O 1
ATOM 1568 N N . ARG A 1 193 ? -1.085 -8.541 -9.284 1.00 70.56 193 ARG A N 1
ATOM 1569 C CA . ARG A 1 193 ? 0.207 -8.370 -8.594 1.00 70.56 193 ARG A CA 1
ATOM 1570 C C . ARG A 1 193 ? 0.040 -7.649 -7.253 1.00 70.56 193 ARG A C 1
ATOM 1572 O O . ARG A 1 193 ? 0.536 -8.129 -6.238 1.00 70.56 193 ARG A O 1
ATOM 1579 N N . HIS A 1 194 ? -0.792 -6.608 -7.206 1.00 71.81 194 HIS A N 1
ATOM 1580 C CA . HIS A 1 194 ? -1.009 -5.792 -6.003 1.00 71.81 194 HIS A CA 1
ATOM 1581 C C . HIS A 1 194 ? -2.158 -6.279 -5.095 1.00 71.81 194 HIS A C 1
ATOM 1583 O O . HIS A 1 194 ? -2.608 -5.574 -4.194 1.00 71.81 194 HIS A O 1
ATOM 1589 N N . ARG A 1 195 ? -2.659 -7.511 -5.261 1.00 71.19 195 ARG A N 1
ATOM 1590 C CA . ARG A 1 195 ? -3.890 -7.983 -4.587 1.00 71.19 195 ARG A CA 1
ATOM 1591 C C . ARG A 1 195 ? -3.918 -7.872 -3.056 1.00 71.19 195 ARG A C 1
ATOM 1593 O O . ARG A 1 195 ? -5.009 -7.835 -2.493 1.00 71.19 195 ARG A O 1
ATOM 1600 N N . TYR A 1 196 ? -2.759 -7.883 -2.401 1.00 66.88 196 TYR A N 1
ATOM 1601 C CA . TYR A 1 196 ? -2.643 -7.774 -0.943 1.00 66.88 196 TYR A CA 1
ATOM 1602 C C . TYR A 1 196 ? -2.645 -6.322 -0.463 1.00 66.88 196 TYR A C 1
ATOM 1604 O O . TYR A 1 196 ? -3.123 -6.033 0.629 1.00 66.88 196 TYR A O 1
ATOM 1612 N N . GLU A 1 197 ? -2.158 -5.411 -1.298 1.00 72.12 197 GLU A N 1
ATOM 1613 C CA . GLU A 1 197 ? -2.179 -3.969 -1.059 1.00 72.12 197 GLU A CA 1
ATOM 1614 C C . GLU A 1 197 ? -3.581 -3.404 -1.302 1.00 72.12 197 GLU A C 1
ATOM 1616 O O . GLU A 1 197 ? -4.032 -2.506 -0.593 1.00 72.12 197 GLU A O 1
ATOM 1621 N N . LEU A 1 198 ? -4.286 -3.996 -2.272 1.00 72.94 198 LEU A N 1
ATOM 1622 C CA . LEU A 1 198 ? -5.585 -3.556 -2.781 1.00 72.94 198 LEU A CA 1
ATOM 1623 C C . LEU A 1 198 ? -6.763 -4.368 -2.226 1.00 72.94 198 LEU A C 1
ATOM 1625 O O . LEU A 1 198 ? -7.846 -4.375 -2.804 1.00 72.94 198 LEU A O 1
ATOM 1629 N N . TRP A 1 199 ? -6.561 -5.098 -1.129 1.00 67.88 199 TRP A N 1
ATOM 1630 C CA . TRP A 1 199 ? -7.517 -6.101 -0.646 1.00 67.88 199 TRP A CA 1
ATOM 1631 C C . TRP A 1 199 ? -8.898 -5.524 -0.270 1.00 67.88 199 TRP A C 1
ATOM 1633 O O . TRP A 1 199 ? -9.912 -6.204 -0.390 1.00 67.88 199 TRP A O 1
ATOM 1643 N N . ASP A 1 200 ? -8.942 -4.253 0.129 1.00 67.62 200 ASP A N 1
ATOM 1644 C CA . ASP A 1 200 ? -10.136 -3.468 0.479 1.00 67.62 200 ASP A CA 1
ATOM 1645 C C . ASP A 1 200 ? -10.593 -2.500 -0.619 1.00 67.62 200 ASP A C 1
ATOM 1647 O O . ASP A 1 200 ? -11.592 -1.784 -0.483 1.00 67.62 200 ASP A O 1
ATOM 1651 N N . LEU A 1 201 ? -9.825 -2.446 -1.701 1.00 66.88 201 LEU A N 1
ATOM 1652 C CA . LEU A 1 201 ? -10.082 -1.641 -2.880 1.00 66.88 201 LEU A CA 1
ATOM 1653 C C . LEU A 1 201 ? -10.844 -2.504 -3.883 1.00 66.88 201 LEU A C 1
ATOM 1655 O O . LEU A 1 201 ? -10.425 -2.722 -5.013 1.00 66.88 201 LEU A O 1
ATOM 1659 N N . VAL A 1 202 ? -11.989 -3.017 -3.432 1.00 54.69 202 VAL A N 1
ATOM 1660 C CA . VAL A 1 202 ? -13.016 -3.603 -4.297 1.00 54.69 202 VAL A CA 1
ATOM 1661 C C . VAL A 1 202 ? -13.791 -2.437 -4.904 1.00 54.69 202 VAL A C 1
ATOM 1663 O O . VAL A 1 202 ? -14.902 -2.115 -4.484 1.00 54.69 202 VAL A O 1
ATOM 1666 N N . ASP A 1 203 ? -13.145 -1.709 -5.809 1.00 48.91 203 ASP A N 1
ATOM 1667 C CA . ASP A 1 203 ? -13.773 -0.610 -6.529 1.00 48.91 203 ASP A CA 1
ATOM 1668 C C . ASP A 1 203 ? -14.177 -1.099 -7.919 1.00 48.91 203 ASP A C 1
ATOM 1670 O O . ASP A 1 203 ? -13.364 -1.635 -8.667 1.00 48.91 203 ASP A O 1
ATOM 1674 N N . ALA A 1 204 ? -15.451 -0.897 -8.246 1.00 43.81 204 ALA A N 1
ATOM 1675 C CA . ALA A 1 204 ? -16.057 -1.211 -9.535 1.00 43.81 204 ALA A CA 1
ATOM 1676 C C . ALA A 1 204 ? -15.244 -0.702 -10.729 1.00 43.81 204 ALA A C 1
ATOM 1678 O O . ALA A 1 204 ? -15.229 -1.318 -11.783 1.00 43.81 204 ALA A O 1
ATOM 1679 N N . ARG A 1 205 ? -14.576 0.438 -10.539 1.00 47.16 205 ARG A N 1
ATOM 1680 C CA . ARG A 1 205 ? -13.821 1.155 -11.568 1.00 47.16 205 ARG A CA 1
ATOM 1681 C C . ARG A 1 205 ? -12.483 0.503 -11.920 1.00 47.16 205 ARG A C 1
ATOM 1683 O O . ARG A 1 205 ? -11.795 1.002 -12.797 1.00 47.16 205 ARG A O 1
ATOM 1690 N N . LEU A 1 206 ? -12.084 -0.538 -11.190 1.00 49.53 206 LEU A N 1
ATOM 1691 C CA . LEU A 1 206 ? -10.801 -1.222 -11.356 1.00 49.53 206 LEU A CA 1
ATOM 1692 C C . LEU A 1 206 ? -10.935 -2.561 -12.103 1.00 49.53 206 LEU A C 1
ATOM 1694 O O . LEU A 1 206 ? -9.924 -3.217 -12.342 1.00 49.53 206 LEU A O 1
ATOM 1698 N N . GLU A 1 207 ? -12.156 -2.988 -12.446 1.00 46.16 207 GLU A N 1
ATOM 1699 C CA . GLU A 1 207 ? -12.419 -4.278 -13.110 1.00 46.16 207 GLU A CA 1
ATOM 1700 C C . GLU A 1 207 ? -12.879 -4.154 -14.579 1.00 46.16 207 GLU A C 1
ATOM 1702 O O . GLU A 1 207 ? -12.863 -5.164 -15.290 1.00 46.16 207 GLU A O 1
ATOM 1707 N N . ASP A 1 208 ? -13.191 -2.942 -15.058 1.00 43.81 208 ASP A N 1
ATOM 1708 C CA . ASP A 1 208 ? -13.617 -2.671 -16.444 1.00 43.81 208 ASP A CA 1
ATOM 1709 C C . ASP A 1 208 ? -12.441 -2.284 -17.359 1.00 43.81 208 ASP A C 1
ATOM 1711 O O . ASP A 1 208 ? -11.788 -1.250 -17.096 1.00 43.81 208 ASP A O 1
#

Secondary structure (DSSP, 8-state):
-HHHHHHHHHHHHTS--TTS-PPPPPSSHHHHHHHHHHHHHHHHSHHHHHHHHHHHHHHHHHHHHHHHHHHHHHHHHHHHHHHHHHT---S-HHHHHHHHHHHHHHHHHHHHHHHHHHHHHHHHHHHHHHHHHHHHTHHHHHHTTS---HHHHHHHHHHHHHHHHHHHHHHHHHHHHHHHHHHHH--TTHHHHTTTTSTT---GGG--

Mean predicted aligned error: 10.57 Å

Foldseek 3Di:
DVVVVVVVCCVVPPNDPVVDDFDDDDPDPV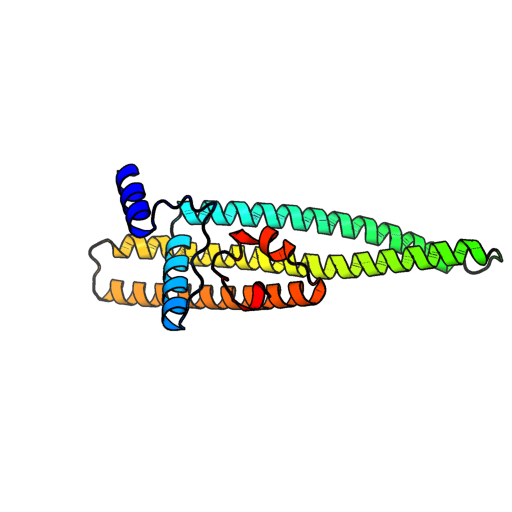SLVVLLVVVLLQLLPPVSVVVLLVLLVVLLVVLVVVLVVLVVVLVVLVVVLVVLVVPPPDDPCPVSVVSNVVSVVSNVVSVLVSVLSVLVSVLSVLLNVLSVLSNVLNVLVVCVVDDDDPVSVVVSVVSVVVSSVVSVVSVVVNVVSLVVSCVSPVDLCSCVSCCSSCSSVPDPVSND

Radius of gyration: 23.86 Å; Cα contacts (8 Å, |Δi|>4): 143; chains: 1; boundin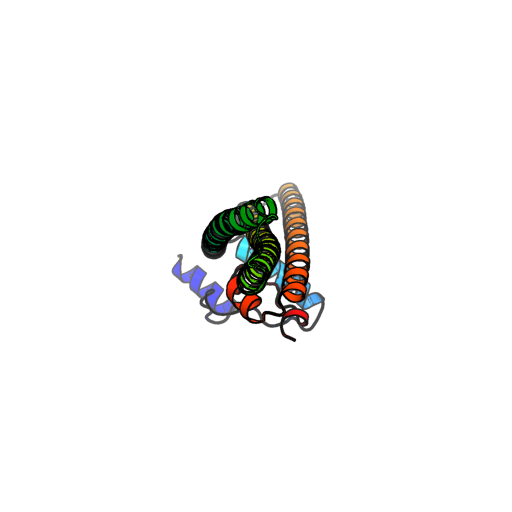g box: 56×36×77 Å

Solvent-accessible surface area (backbone atoms only — not comparable to full-atom values): 11587 Å² total; per-residue (Å²): 111,74,67,57,57,54,49,51,51,30,65,78,62,64,74,64,61,81,90,78,62,71,70,78,70,60,90,46,74,66,50,45,52,53,49,51,53,52,50,44,55,48,30,15,35,68,70,55,29,51,56,48,48,52,54,39,52,54,50,42,52,54,51,51,54,49,47,53,52,48,50,53,52,36,54,53,44,48,48,53,49,53,55,52,64,72,57,78,82,69,91,67,62,71,70,53,49,52,56,51,52,51,42,50,54,50,39,54,50,43,51,52,52,47,57,48,47,56,47,52,43,52,36,38,52,42,40,45,52,34,43,54,45,24,42,67,43,33,64,53,60,56,52,68,77,47,96,68,55,72,70,56,46,56,52,46,51,53,53,49,51,52,43,51,50,53,36,50,53,40,51,51,52,39,55,55,44,51,52,52,48,40,72,72,66,68,49,76,62,53,63,63,77,42,40,75,70,42,50,86,62,65,49,80,83,78,79,114

Organism: NCBI:txid1182542

Nearest PDB structures (foldseek):
  5szg-assembly1_A  TM=7.669E-01  e=1.112E+00  Homo sapiens
  3na7-assembly1_A  TM=3.869E-01  e=1.737E+00  Helicobacter pylori NCTC 11638
  6ixv-assembly3_C  TM=3.378E-01  e=4.920E+00  Homo sapiens

pLDDT: mean 76.81, std 17.31, range [29.17, 96.44]